Protein AF-A0A7W5ZF44-F1 (afdb_monomer)

Structure (mmCIF, N/CA/C/O backbone):
data_AF-A0A7W5ZF44-F1
#
_entry.id   AF-A0A7W5ZF44-F1
#
loop_
_atom_site.group_PDB
_atom_site.id
_atom_site.type_symbol
_atom_site.label_atom_id
_atom_site.label_alt_id
_atom_site.label_comp_id
_atom_site.label_asym_id
_atom_site.label_entity_id
_atom_site.label_seq_id
_atom_site.pdbx_PDB_ins_code
_atom_site.Cartn_x
_atom_site.Cartn_y
_atom_site.Cartn_z
_atom_site.occupancy
_atom_site.B_iso_or_equiv
_atom_site.auth_seq_id
_atom_site.auth_comp_id
_atom_site.auth_asym_id
_atom_site.auth_atom_id
_atom_site.pdbx_PDB_model_num
ATOM 1 N N . MET A 1 1 ? -25.504 24.272 18.003 1.00 41.62 1 MET A N 1
ATOM 2 C CA . MET A 1 1 ? -25.033 23.862 16.666 1.00 41.62 1 MET A CA 1
ATOM 3 C C . MET A 1 1 ? -24.288 22.558 16.848 1.00 41.62 1 MET A C 1
ATOM 5 O O . MET A 1 1 ? -23.224 22.574 17.444 1.00 41.62 1 MET A O 1
ATOM 9 N N . THR A 1 2 ? -24.887 21.434 16.471 1.00 50.97 2 THR A N 1
ATOM 10 C CA . THR A 1 2 ? -24.190 20.143 16.429 1.00 50.97 2 THR A CA 1
ATOM 11 C C . THR A 1 2 ? -23.245 20.163 15.232 1.00 50.97 2 THR A C 1
ATOM 13 O O . THR A 1 2 ? -23.700 20.404 14.113 1.00 50.97 2 THR A O 1
ATOM 16 N N . GLU A 1 3 ? -21.943 19.998 15.467 1.00 58.34 3 GLU A N 1
ATOM 17 C CA . GLU A 1 3 ? -20.959 19.825 14.393 1.00 58.34 3 GLU A CA 1
ATOM 18 C C . GLU A 1 3 ? -21.350 18.630 13.514 1.00 58.34 3 GLU A C 1
ATOM 20 O O . GLU A 1 3 ? -21.923 17.649 13.997 1.00 58.34 3 GLU A O 1
ATOM 25 N N . ALA A 1 4 ? -21.085 18.728 12.211 1.00 70.25 4 ALA A N 1
ATOM 26 C CA . ALA A 1 4 ? -21.324 17.623 11.293 1.00 70.25 4 ALA A CA 1
ATOM 27 C C . ALA A 1 4 ? -20.461 16.410 11.701 1.00 70.25 4 ALA A C 1
ATOM 29 O O . ALA A 1 4 ? -19.310 16.600 12.103 1.00 70.25 4 ALA A O 1
ATOM 30 N N . PRO A 1 5 ? -20.982 15.173 11.602 1.00 75.94 5 PRO A N 1
ATOM 31 C CA . PRO A 1 5 ? -20.214 13.984 11.951 1.00 75.94 5 PRO A CA 1
ATOM 32 C C . PRO A 1 5 ? -18.960 13.884 11.075 1.00 75.94 5 PRO A C 1
ATOM 34 O O . PRO A 1 5 ? -19.002 14.197 9.885 1.00 75.94 5 PRO A O 1
ATOM 37 N N . PHE A 1 6 ? -17.844 13.443 11.662 1.00 86.81 6 PHE A N 1
ATOM 38 C CA . PHE A 1 6 ? -16.592 13.244 10.933 1.00 86.81 6 PHE A CA 1
ATOM 39 C C . PHE A 1 6 ? -16.790 12.259 9.772 1.00 86.81 6 PHE A C 1
ATOM 41 O O . PHE A 1 6 ? -17.375 11.189 9.950 1.00 86.81 6 PHE A O 1
ATOM 48 N N . GLN A 1 7 ? -16.270 12.604 8.595 1.00 88.25 7 GLN A N 1
ATOM 49 C CA . GLN A 1 7 ? -16.355 11.781 7.391 1.00 88.25 7 GLN A CA 1
ATOM 50 C C . GLN A 1 7 ? -14.977 11.581 6.765 1.00 88.25 7 GLN A C 1
ATOM 52 O O . GLN A 1 7 ? -14.120 12.464 6.805 1.00 88.25 7 GLN A O 1
ATOM 57 N N . LEU A 1 8 ? -14.797 10.407 6.163 1.00 92.06 8 LEU A N 1
ATOM 58 C CA . LEU A 1 8 ? -13.686 10.131 5.260 1.00 92.06 8 LEU A CA 1
ATOM 59 C C . LEU A 1 8 ? -14.077 10.560 3.850 1.00 92.06 8 LEU A C 1
ATOM 61 O O . LEU A 1 8 ? -15.215 10.350 3.433 1.00 92.06 8 LEU A O 1
ATOM 65 N N . TYR A 1 9 ? -13.125 11.125 3.116 1.00 91.31 9 TYR A N 1
ATOM 66 C CA . TYR A 1 9 ? -13.359 11.571 1.742 1.00 91.31 9 TYR A CA 1
ATOM 67 C C . TYR A 1 9 ? -13.119 10.436 0.749 1.00 91.31 9 TYR A C 1
ATOM 69 O O . TYR A 1 9 ? -13.933 10.215 -0.140 1.00 91.31 9 TYR A O 1
ATOM 77 N N . ASN A 1 10 ? -12.021 9.698 0.939 1.00 93.88 10 ASN A N 1
ATOM 78 C CA . ASN A 1 10 ? -11.580 8.625 0.051 1.00 93.88 10 ASN A CA 1
ATOM 79 C C . ASN A 1 10 ? -11.097 7.431 0.890 1.00 93.88 10 ASN A C 1
ATOM 81 O O . ASN A 1 10 ? -9.894 7.237 1.018 1.00 93.88 10 ASN A O 1
ATOM 85 N N . PRO A 1 11 ? -11.995 6.663 1.528 1.00 96.12 11 PRO A N 1
ATOM 86 C CA . PRO A 1 11 ? -11.582 5.483 2.281 1.00 96.12 11 PRO A CA 1
ATOM 87 C C . PRO A 1 11 ? -10.956 4.439 1.343 1.00 96.12 11 PRO A C 1
ATOM 89 O O . PRO A 1 11 ? -11.551 4.097 0.321 1.00 96.12 11 PRO A O 1
ATOM 92 N N . GLU A 1 12 ? -9.778 3.909 1.684 1.00 97.88 12 GLU A N 1
ATOM 93 C CA . GLU A 1 12 ? -9.078 2.925 0.842 1.00 97.88 12 GLU A CA 1
ATOM 94 C C . GLU A 1 12 ? -9.260 1.474 1.299 1.00 97.88 12 GLU A C 1
ATOM 96 O O . GLU A 1 12 ? -9.108 0.560 0.485 1.00 97.88 12 GLU A O 1
ATOM 101 N N . LEU A 1 13 ? -9.600 1.245 2.571 1.00 98.19 13 LEU A N 1
ATOM 102 C CA . LEU A 1 13 ? -9.775 -0.090 3.152 1.00 98.19 13 LEU A CA 1
ATOM 103 C C . LEU A 1 13 ? -11.035 -0.168 4.018 1.00 98.19 13 LEU A C 1
ATOM 105 O O . LEU A 1 13 ? -11.391 0.791 4.707 1.00 98.19 13 LEU A O 1
ATOM 109 N N . GLU A 1 14 ? -11.644 -1.352 4.045 1.00 98.50 14 GLU A N 1
ATOM 110 C CA . GLU A 1 14 ? -12.579 -1.761 5.094 1.00 98.50 14 GLU A CA 1
ATOM 111 C C . GLU A 1 14 ? -11.974 -2.887 5.931 1.00 98.50 14 GLU A C 1
ATOM 113 O O . GLU A 1 14 ? -11.246 -3.749 5.422 1.00 98.50 14 GLU A O 1
ATOM 118 N N . GLY A 1 15 ? -12.308 -2.901 7.217 1.00 98.31 15 GLY A N 1
ATOM 119 C CA . GLY A 1 15 ? -11.878 -3.947 8.131 1.00 98.31 15 GLY A CA 1
ATOM 120 C C . GLY A 1 15 ? -12.872 -4.202 9.250 1.00 98.31 15 GLY A C 1
ATOM 121 O O . GLY A 1 15 ? -13.768 -3.406 9.522 1.00 98.31 15 GLY A O 1
ATOM 122 N N . GLU A 1 16 ? -12.675 -5.327 9.921 1.00 98.50 16 GLU A N 1
ATOM 123 C CA . GLU A 1 16 ? -13.333 -5.659 11.182 1.00 98.50 16 GLU A CA 1
ATOM 124 C C . GLU A 1 16 ? -12.279 -5.600 12.286 1.00 98.50 16 GLU A C 1
ATOM 126 O O . GLU A 1 16 ? -11.217 -6.214 12.148 1.00 98.50 16 GLU A O 1
ATOM 131 N N . VAL A 1 17 ? -12.557 -4.850 13.354 1.00 98.50 17 VAL A N 1
ATOM 132 C CA . VAL A 1 17 ? -11.628 -4.629 14.471 1.00 98.50 17 VAL A CA 1
ATOM 133 C C . VAL A 1 17 ? -12.308 -4.964 15.783 1.00 98.50 17 VAL A C 1
ATOM 135 O O . VAL A 1 17 ? -13.369 -4.425 16.078 1.00 98.50 17 VAL A O 1
ATOM 138 N N . TYR A 1 18 ? -11.666 -5.810 16.584 1.00 98.56 18 TYR A N 1
ATOM 139 C CA . TYR A 1 18 ? -11.970 -5.987 17.999 1.00 98.56 18 TYR A CA 1
ATOM 140 C C . TYR A 1 18 ? -11.124 -5.011 18.818 1.00 98.56 18 TYR A C 1
ATOM 142 O O . TYR A 1 18 ? -9.891 -5.042 18.732 1.00 98.56 18 TYR A O 1
ATOM 150 N N . TYR A 1 19 ? -11.768 -4.143 19.598 1.00 98.31 19 TYR A N 1
ATOM 151 C CA . TYR A 1 19 ? -11.070 -3.189 20.458 1.00 98.31 19 TYR A CA 1
ATOM 152 C C . TYR A 1 19 ? -10.857 -3.766 21.850 1.00 98.31 19 TYR A C 1
ATOM 154 O O . TYR A 1 19 ? -11.794 -4.230 22.492 1.00 98.31 19 TYR A O 1
ATOM 162 N N . LEU A 1 20 ? -9.614 -3.711 22.317 1.00 98.50 20 LEU A N 1
ATOM 163 C CA . LEU A 1 20 ? -9.181 -4.335 23.560 1.00 98.50 20 LEU A CA 1
ATOM 164 C C . LEU A 1 20 ? -9.692 -3.555 24.775 1.00 98.50 20 LEU A C 1
ATOM 166 O O . LEU A 1 20 ? -9.625 -2.322 24.815 1.00 98.50 20 LEU A O 1
ATOM 170 N N . THR A 1 21 ? -10.156 -4.289 25.782 1.00 98.31 21 THR A N 1
ATOM 171 C CA . THR A 1 21 ? -10.498 -3.766 27.110 1.00 98.31 21 THR A CA 1
ATOM 172 C C . THR A 1 21 ? -9.255 -3.307 27.876 1.00 98.31 21 THR A C 1
ATOM 174 O O . THR A 1 21 ? -8.132 -3.700 27.566 1.00 98.31 21 THR A O 1
ATOM 177 N N . GLU A 1 22 ? -9.444 -2.520 28.937 1.00 97.19 22 GLU A N 1
ATOM 178 C CA . GLU A 1 22 ? -8.366 -2.129 29.863 1.00 97.19 22 GLU A CA 1
ATOM 179 C C . GLU A 1 22 ? -7.628 -3.347 30.456 1.00 97.19 22 GLU A C 1
ATOM 181 O O . GLU A 1 22 ? -6.407 -3.327 30.582 1.00 97.19 22 GLU A O 1
ATOM 186 N N . GLN A 1 23 ? -8.342 -4.442 30.745 1.00 97.38 23 GLN A N 1
ATOM 187 C CA . GLN A 1 23 ? -7.753 -5.686 31.267 1.00 97.38 23 GLN A CA 1
ATOM 188 C C . GLN A 1 23 ? -6.873 -6.404 30.235 1.00 97.38 23 GLN A C 1
ATOM 190 O O . GLN A 1 23 ? -5.904 -7.065 30.599 1.00 97.38 23 GLN A O 1
ATOM 195 N N . GLU A 1 24 ? -7.183 -6.247 28.948 1.00 97.50 24 GLU A N 1
ATOM 196 C CA . GLU A 1 24 ? -6.378 -6.748 27.829 1.00 97.50 24 GLU A CA 1
ATOM 197 C C . GLU A 1 24 ? -5.242 -5.780 27.440 1.00 97.50 24 GLU A C 1
ATOM 199 O O . GLU A 1 24 ? -4.526 -6.034 26.470 1.00 97.50 24 GLU A O 1
ATOM 204 N N . GLY A 1 25 ? -5.070 -4.676 28.182 1.00 95.12 25 GLY A N 1
ATOM 205 C CA . GLY A 1 25 ? -4.062 -3.641 27.934 1.00 95.12 25 GLY A CA 1
ATOM 206 C C . GLY A 1 25 ? -4.484 -2.564 26.930 1.00 95.12 25 GLY A C 1
ATOM 207 O O . GLY A 1 25 ? -3.641 -1.794 26.479 1.00 95.12 25 GLY A O 1
ATOM 208 N N . GLY A 1 26 ? -5.767 -2.520 26.565 1.00 96.31 26 GLY A N 1
ATOM 209 C CA . GLY A 1 26 ? -6.334 -1.574 25.614 1.00 96.31 26 GLY A CA 1
ATOM 210 C C . GLY A 1 26 ? -6.928 -0.329 26.261 1.00 96.31 26 GLY A C 1
ATOM 211 O O . GLY A 1 26 ? -6.309 0.344 27.084 1.00 96.31 26 GLY A O 1
ATOM 212 N N . ARG A 1 27 ? -8.153 0.010 25.853 1.00 95.25 27 ARG A N 1
ATOM 213 C CA . ARG A 1 27 ? -8.805 1.266 26.236 1.00 95.25 27 ARG A CA 1
ATOM 214 C C . ARG A 1 27 ? -9.806 1.069 27.364 1.00 95.25 27 ARG A C 1
ATOM 216 O O . ARG A 1 27 ? -10.508 0.066 27.444 1.00 95.25 27 ARG A O 1
ATOM 223 N N . ARG A 1 28 ? -9.934 2.112 28.183 1.00 95.88 28 ARG A N 1
ATOM 224 C CA . ARG A 1 28 ? -11.042 2.276 29.132 1.00 95.88 28 ARG A CA 1
ATOM 225 C C . ARG A 1 28 ? -12.233 3.009 28.512 1.00 95.88 28 ARG A C 1
ATOM 227 O O . ARG A 1 28 ? -13.379 2.702 28.821 1.00 95.88 28 ARG A O 1
ATOM 234 N N . ASN A 1 29 ? -11.955 3.980 27.643 1.00 96.44 29 ASN A N 1
ATOM 235 C CA . ASN A 1 29 ? -12.976 4.835 27.044 1.00 96.44 29 ASN A CA 1
ATOM 236 C C . ASN A 1 29 ? -13.431 4.304 25.673 1.00 96.44 29 ASN A C 1
ATOM 238 O O . ASN A 1 29 ? -12.596 3.774 24.931 1.00 96.44 29 ASN A O 1
ATOM 242 N N . PRO A 1 30 ? -14.708 4.516 25.301 1.00 96.69 30 PRO A N 1
ATOM 243 C CA . PRO A 1 30 ? -15.229 4.145 23.989 1.00 96.69 30 PRO A CA 1
ATOM 244 C C . PRO A 1 30 ? -14.516 4.832 22.820 1.00 96.69 30 PRO A C 1
ATOM 246 O O . PRO A 1 30 ? -13.758 5.797 22.982 1.00 96.69 30 PRO A O 1
ATOM 249 N N . ILE A 1 31 ? -14.788 4.314 21.628 1.00 95.44 31 ILE A N 1
ATOM 250 C CA . ILE A 1 31 ? -14.312 4.825 20.345 1.00 95.44 31 ILE A CA 1
ATOM 251 C C . ILE A 1 31 ? -15.513 5.316 19.544 1.00 95.44 31 ILE A C 1
ATOM 253 O O . ILE A 1 31 ? -16.563 4.678 19.533 1.00 95.44 31 ILE A O 1
ATOM 257 N N . THR A 1 32 ? -15.340 6.439 18.857 1.00 95.44 32 THR A N 1
ATOM 258 C CA . THR A 1 32 ? -16.328 7.028 17.949 1.00 95.44 32 THR A CA 1
ATOM 259 C C . THR A 1 32 ? -15.690 7.303 16.589 1.00 95.44 32 THR A C 1
ATOM 261 O O . THR A 1 32 ? -14.464 7.279 16.446 1.00 95.44 32 THR A O 1
ATOM 264 N N . SER A 1 33 ? -16.508 7.573 15.572 1.00 94.69 33 SER A N 1
ATOM 265 C CA . SER A 1 33 ? -16.013 7.990 14.255 1.00 94.69 33 SER A CA 1
ATOM 266 C C . SER A 1 33 ? -15.137 9.246 14.343 1.00 94.69 33 SER A C 1
ATOM 268 O O . SER A 1 33 ? -15.430 10.166 15.106 1.00 94.69 33 SER A O 1
ATOM 270 N N . GLY A 1 34 ? -14.049 9.274 13.566 1.00 89.19 34 GLY A N 1
ATOM 271 C CA . GLY A 1 34 ? -13.010 10.308 13.658 1.00 89.19 34 GLY A CA 1
ATOM 272 C C . GLY A 1 34 ? -11.861 9.957 14.595 1.00 89.19 34 GLY A C 1
ATOM 273 O O . GLY A 1 34 ? -10.947 10.761 14.777 1.00 89.19 34 GLY A O 1
ATOM 274 N N . TYR A 1 35 ? -11.874 8.751 15.159 1.00 91.75 35 TYR A N 1
ATOM 275 C CA . TYR A 1 35 ? -10.754 8.222 15.914 1.00 91.75 35 TYR A CA 1
ATOM 276 C C . TYR A 1 35 ? -9.484 8.107 15.052 1.00 91.75 35 TYR A C 1
ATOM 278 O O . TYR A 1 35 ? -9.529 7.673 13.900 1.00 91.75 35 TYR A O 1
ATOM 286 N N . ARG A 1 36 ? -8.342 8.497 15.630 1.00 91.50 36 ARG A N 1
ATOM 287 C CA . ARG A 1 36 ? -7.035 8.613 14.956 1.00 91.50 36 ARG A CA 1
ATOM 288 C C . ARG A 1 36 ? -5.978 7.705 15.585 1.00 91.50 36 ARG A C 1
ATOM 290 O O . ARG A 1 36 ? -4.864 8.142 15.854 1.00 91.50 36 ARG A O 1
ATOM 297 N N . GLY A 1 37 ? -6.349 6.462 15.871 1.00 92.75 37 GLY A N 1
ATOM 298 C CA . GLY A 1 37 ? -5.357 5.437 16.181 1.00 92.75 37 GLY A CA 1
ATOM 299 C C . GLY A 1 37 ? -4.476 5.159 14.966 1.00 92.75 37 GLY A C 1
ATOM 300 O O . GLY A 1 37 ? -4.889 5.352 13.823 1.00 92.75 37 GLY A O 1
ATOM 301 N N . GLN A 1 38 ? -3.260 4.707 15.227 1.00 97.19 38 GLN A N 1
ATOM 302 C CA . GLN A 1 38 ? -2.291 4.336 14.208 1.00 97.19 38 GLN A CA 1
ATOM 303 C C . GLN A 1 38 ? -2.626 2.948 13.664 1.00 97.19 38 GLN A C 1
ATOM 305 O O . GLN A 1 38 ? -2.833 2.006 14.429 1.00 97.19 38 GLN A O 1
ATOM 310 N N . PHE A 1 39 ? -2.677 2.817 12.343 1.00 97.50 39 PHE A N 1
ATOM 311 C CA . PHE A 1 39 ? -2.828 1.544 11.653 1.00 97.50 39 PHE A CA 1
ATOM 312 C C . PHE A 1 39 ? -1.464 0.866 11.553 1.00 97.50 39 PHE A C 1
ATOM 314 O O . PHE A 1 39 ? -0.579 1.322 10.827 1.00 97.50 39 PHE A O 1
ATOM 321 N N . TYR A 1 40 ? -1.289 -0.215 12.305 1.00 97.56 40 TYR A N 1
ATOM 322 C CA . TYR A 1 40 ? -0.030 -0.932 12.398 1.00 97.56 40 TYR A CA 1
ATOM 323 C C . TYR A 1 40 ? -0.031 -2.192 11.541 1.00 97.56 40 TYR A C 1
ATOM 325 O O . TYR A 1 40 ? -0.833 -3.109 11.741 1.00 97.56 40 TYR A O 1
ATOM 333 N N . TYR A 1 41 ? 0.913 -2.253 10.606 1.00 95.88 41 TYR A N 1
ATOM 334 C CA . TYR A 1 41 ? 1.185 -3.438 9.799 1.00 95.88 41 TYR A CA 1
ATOM 335 C C . TYR A 1 41 ? 2.648 -3.446 9.343 1.00 95.88 41 TYR A C 1
ATOM 337 O O . TYR A 1 41 ? 3.302 -2.404 9.280 1.00 95.88 41 TYR A O 1
ATOM 345 N N . ASN A 1 42 ? 3.182 -4.631 9.032 1.00 91.25 42 ASN A N 1
ATOM 346 C CA . ASN A 1 42 ? 4.561 -4.818 8.554 1.00 91.25 42 ASN A CA 1
ATOM 347 C C . ASN A 1 42 ? 5.618 -4.074 9.397 1.00 91.25 42 ASN A C 1
ATOM 349 O O . ASN A 1 42 ? 6.568 -3.496 8.866 1.00 91.25 42 ASN A O 1
ATOM 353 N N . GLY A 1 43 ? 5.443 -4.073 10.722 1.00 91.50 43 GLY A N 1
ATOM 354 C CA . GLY A 1 43 ? 6.401 -3.472 11.645 1.00 91.50 43 GLY A CA 1
ATOM 355 C C . GLY A 1 43 ? 6.291 -1.954 11.810 1.00 91.50 43 GLY A C 1
ATOM 356 O O . GLY A 1 43 ? 7.184 -1.374 12.424 1.00 91.50 43 GLY A O 1
ATOM 357 N N . ARG A 1 44 ? 5.254 -1.297 11.268 1.00 92.06 44 ARG A N 1
ATOM 358 C CA . ARG A 1 44 ? 5.134 0.168 11.278 1.00 92.06 44 ARG A CA 1
ATOM 359 C C . ARG A 1 44 ? 3.746 0.694 11.551 1.00 92.06 44 ARG A C 1
ATOM 361 O O . ARG A 1 44 ? 2.765 0.131 11.083 1.00 92.06 44 ARG A O 1
ATOM 368 N N . ASP A 1 45 ? 3.734 1.828 12.240 1.00 95.19 45 ASP A N 1
ATOM 369 C CA . ASP A 1 45 ? 2.567 2.654 12.507 1.00 95.19 45 ASP A CA 1
ATOM 370 C C . ASP A 1 45 ? 2.343 3.648 11.368 1.00 95.19 45 ASP A C 1
ATOM 372 O O . ASP A 1 45 ? 3.272 4.336 10.938 1.00 95.19 45 ASP A O 1
ATOM 376 N N . TRP A 1 46 ? 1.098 3.736 10.910 1.00 95.19 46 TRP A N 1
ATOM 377 C CA . TRP A 1 46 ? 0.665 4.687 9.896 1.00 95.19 46 TRP A CA 1
ATOM 378 C C . TRP A 1 46 ? -0.529 5.479 10.400 1.00 95.19 46 TRP A C 1
ATOM 380 O O . TRP A 1 46 ? -1.473 4.915 10.954 1.00 95.19 46 TRP A O 1
ATOM 390 N N . ASP A 1 47 ? -0.513 6.789 10.186 1.00 94.62 47 ASP A N 1
ATOM 391 C CA . ASP A 1 47 ? -1.658 7.621 10.524 1.00 94.62 47 ASP A CA 1
ATOM 392 C C . ASP A 1 47 ? -2.805 7.343 9.547 1.00 94.62 47 ASP A C 1
ATOM 394 O O . ASP A 1 47 ? -2.719 7.631 8.347 1.00 94.62 47 ASP A O 1
ATOM 398 N N . ALA A 1 48 ? -3.888 6.779 10.078 1.00 94.81 48 ALA A N 1
ATOM 399 C CA . ALA A 1 48 ? -5.054 6.388 9.303 1.00 94.81 48 ALA A CA 1
ATOM 400 C C . ALA A 1 48 ? -6.338 6.694 10.088 1.00 94.81 48 ALA A C 1
ATOM 402 O O . ALA A 1 48 ? -6.788 5.859 10.878 1.00 94.81 48 ALA A O 1
ATOM 403 N 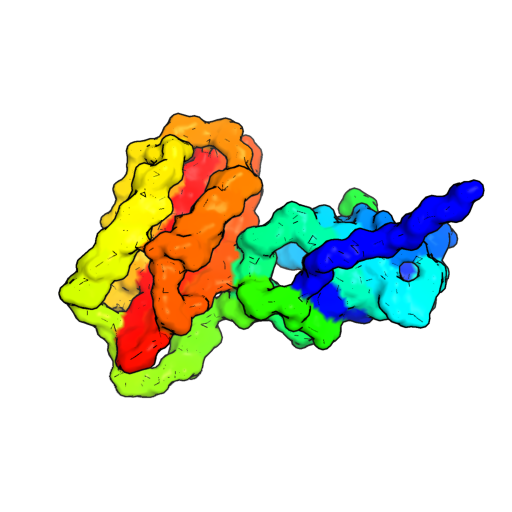N . PRO A 1 49 ? -6.942 7.891 9.939 1.00 94.81 49 PRO A N 1
ATOM 404 C CA . PRO A 1 49 ? -8.255 8.154 10.514 1.00 94.81 49 PRO A CA 1
ATOM 405 C C . PRO A 1 49 ? -9.266 7.075 10.123 1.00 94.81 49 PRO A C 1
ATOM 407 O O . PRO A 1 49 ? -9.321 6.633 8.971 1.00 94.81 49 PRO A O 1
ATOM 410 N N . GLN A 1 50 ? -10.100 6.701 11.092 1.00 94.75 50 GLN A N 1
ATOM 411 C CA . GLN A 1 50 ? -11.121 5.680 10.907 1.00 94.75 50 GLN A CA 1
ATOM 412 C C . GLN A 1 50 ? -12.520 6.175 11.259 1.00 94.75 50 GLN A C 1
ATOM 414 O O . GLN A 1 50 ? -12.719 7.031 12.130 1.00 94.75 50 GLN A O 1
ATOM 419 N N . ILE A 1 51 ? -13.504 5.590 10.587 1.00 96.94 51 ILE A N 1
ATOM 420 C CA . ILE A 1 51 ? -14.919 5.731 10.928 1.00 96.94 51 ILE A CA 1
ATOM 421 C C . ILE A 1 51 ? -15.510 4.363 11.218 1.00 96.94 51 ILE A C 1
ATOM 423 O O . ILE A 1 51 ? -15.139 3.377 10.580 1.00 96.94 51 ILE A O 1
ATOM 427 N N . LEU A 1 52 ? -16.441 4.327 12.164 1.00 97.19 52 LEU A N 1
ATOM 428 C CA . LEU A 1 52 ? -17.286 3.170 12.415 1.00 97.19 52 LEU A CA 1
ATOM 429 C C . LEU A 1 52 ? -18.412 3.178 11.373 1.00 97.19 52 LEU A C 1
ATOM 431 O O . LEU A 1 52 ? -19.003 4.230 11.120 1.00 97.19 52 LEU A O 1
ATOM 435 N N . ILE A 1 53 ? -18.680 2.036 10.737 1.00 96.69 53 ILE A N 1
ATOM 436 C CA . ILE A 1 53 ? -19.685 1.949 9.657 1.00 96.69 53 ILE A CA 1
ATOM 437 C C . ILE A 1 53 ? -20.946 1.181 10.057 1.00 96.69 53 ILE A C 1
ATOM 439 O O . ILE A 1 53 ? -21.956 1.270 9.367 1.00 96.69 53 ILE A O 1
ATOM 443 N N . ASP A 1 54 ? -20.894 0.425 11.152 1.00 96.94 54 ASP A N 1
ATOM 444 C CA . ASP A 1 54 ? -21.997 -0.401 11.652 1.00 96.94 54 ASP A CA 1
ATOM 445 C C . ASP A 1 54 ? -22.590 0.094 12.980 1.00 96.94 54 ASP A C 1
ATOM 447 O O . ASP A 1 54 ? -23.638 -0.396 13.399 1.00 96.94 54 ASP A O 1
ATOM 451 N N . LYS A 1 55 ? -21.950 1.068 13.635 1.00 95.31 55 LYS A N 1
ATOM 452 C CA . LYS A 1 55 ? -22.396 1.670 14.899 1.00 95.31 55 LYS A CA 1
ATOM 453 C C . LYS A 1 55 ? -21.827 3.081 15.079 1.00 95.31 55 LYS A C 1
ATOM 455 O O . LYS A 1 55 ? -20.846 3.437 14.439 1.00 95.31 55 LYS A O 1
ATOM 460 N N . GLU A 1 56 ? -22.411 3.875 15.974 1.00 93.62 56 GLU A N 1
ATOM 461 C CA . GLU A 1 56 ? -21.920 5.233 16.281 1.00 93.62 56 GLU A CA 1
ATOM 462 C C . GLU A 1 56 ? -20.794 5.246 17.326 1.00 93.62 56 GLU A C 1
ATOM 464 O O . GLU A 1 56 ? -19.873 6.064 17.260 1.00 93.62 56 GLU A O 1
ATOM 469 N N . ILE A 1 57 ? -20.870 4.326 18.291 1.00 96.56 57 ILE A N 1
ATOM 470 C CA . ILE A 1 57 ? -19.938 4.188 19.410 1.00 96.56 57 ILE A CA 1
ATOM 471 C C . ILE A 1 57 ? -19.574 2.710 19.540 1.00 96.56 57 ILE A C 1
ATOM 473 O O . ILE A 1 57 ? -20.461 1.861 19.547 1.00 96.56 57 ILE A O 1
ATOM 477 N N . CYS A 1 58 ? -18.284 2.406 19.665 1.00 97.62 58 CYS A N 1
ATOM 478 C CA . CYS A 1 58 ? -17.784 1.075 19.998 1.00 97.62 58 CYS A CA 1
ATOM 479 C C . CYS A 1 58 ? -17.194 1.084 21.405 1.00 97.62 58 CYS A C 1
ATOM 481 O O . CYS A 1 58 ? -16.285 1.870 21.694 1.00 97.62 58 CYS A O 1
ATOM 483 N N . TYR A 1 59 ? -17.682 0.204 22.274 1.00 97.94 59 TYR A N 1
ATOM 484 C CA . TYR A 1 59 ? -17.112 0.039 23.607 1.00 97.94 59 TYR A CA 1
ATOM 485 C C . TYR A 1 59 ? -15.907 -0.918 23.562 1.00 97.94 59 TYR A C 1
ATOM 487 O O . TYR A 1 59 ? -15.858 -1.800 22.701 1.00 97.94 59 TYR A O 1
ATOM 495 N N . PRO A 1 60 ? -14.913 -0.762 24.456 1.00 98.00 60 PRO A N 1
ATOM 496 C CA . PRO A 1 60 ? -13.852 -1.754 24.604 1.00 98.00 60 PRO A CA 1
ATOM 497 C C . PRO A 1 60 ? -14.441 -3.133 24.936 1.00 98.00 60 PRO A C 1
ATOM 499 O O . PRO A 1 60 ? -15.356 -3.231 25.753 1.00 98.00 60 PRO A O 1
ATOM 502 N N . GLY A 1 61 ? -13.917 -4.188 24.313 1.00 98.06 61 GLY A N 1
ATOM 503 C CA . GLY A 1 61 ? -14.469 -5.545 24.369 1.00 98.06 61 GLY A CA 1
ATOM 504 C C . GLY A 1 61 ? -15.479 -5.861 23.261 1.00 98.06 61 GLY A C 1
ATOM 505 O O . GLY A 1 61 ? -16.027 -6.961 23.228 1.00 98.06 61 GLY A O 1
ATOM 506 N N . GLU A 1 62 ? -15.731 -4.930 22.340 1.00 98.38 62 GLU A N 1
ATOM 507 C CA . GLU A 1 62 ? -16.595 -5.149 21.180 1.00 98.38 62 GLU A CA 1
ATOM 508 C C . GLU A 1 62 ? -15.814 -5.144 19.863 1.00 98.38 62 GLU A C 1
ATOM 510 O O . GLU A 1 62 ? -14.754 -4.524 19.729 1.00 98.38 62 GLU A O 1
ATOM 515 N N . ALA A 1 63 ? -16.397 -5.798 18.855 1.00 98.00 63 ALA A N 1
ATOM 516 C CA . ALA A 1 63 ? -15.982 -5.658 17.467 1.00 98.00 63 ALA A CA 1
ATOM 517 C C . ALA A 1 63 ? -16.801 -4.579 16.748 1.00 98.00 63 ALA A C 1
ATOM 519 O O . ALA A 1 63 ? -18.000 -4.439 17.005 1.00 98.00 63 ALA A O 1
ATOM 520 N N . ALA A 1 64 ? -16.174 -3.850 15.830 1.00 98.06 64 ALA A N 1
ATOM 521 C CA . ALA A 1 64 ? -16.840 -2.939 14.905 1.00 98.06 64 ALA A CA 1
ATOM 522 C C . ALA A 1 64 ? -16.287 -3.101 13.491 1.00 98.06 64 ALA A C 1
ATOM 524 O O . ALA A 1 64 ? -15.118 -3.452 13.289 1.00 98.06 64 ALA A O 1
ATOM 525 N N . LYS A 1 65 ? -17.127 -2.789 12.507 1.00 98.44 65 LYS A N 1
ATOM 526 C CA . LYS A 1 65 ? -16.678 -2.594 11.132 1.00 98.44 65 LYS A CA 1
ATOM 527 C C . LYS A 1 65 ? -16.203 -1.161 10.961 1.00 98.44 65 LYS A C 1
ATOM 529 O O . LYS A 1 65 ? -16.864 -0.217 11.402 1.00 98.44 65 LYS A O 1
ATOM 534 N N . ILE A 1 66 ? -15.077 -1.002 10.279 1.00 97.94 66 ILE A N 1
ATOM 535 C CA . ILE A 1 66 ? -14.455 0.297 10.060 1.00 97.94 66 ILE A CA 1
ATOM 536 C C . ILE A 1 66 ? -14.103 0.530 8.599 1.00 97.94 66 ILE A C 1
ATOM 538 O O . ILE A 1 66 ? -13.835 -0.406 7.845 1.00 97.94 66 ILE A O 1
ATOM 542 N N . ARG A 1 67 ? -14.034 1.810 8.239 1.00 98.00 67 ARG A N 1
ATOM 543 C CA . ARG A 1 67 ? -13.301 2.294 7.066 1.00 98.00 67 ARG A CA 1
ATOM 544 C C . ARG A 1 67 ? -12.082 3.075 7.518 1.00 98.00 67 ARG A C 1
ATOM 546 O O . ARG A 1 67 ? -12.172 3.819 8.493 1.00 98.00 67 ARG A O 1
ATOM 553 N N . LEU A 1 68 ? -10.986 2.917 6.787 1.00 96.56 68 LEU A N 1
ATOM 554 C CA . LEU A 1 68 ? -9.707 3.581 7.031 1.00 96.56 68 LEU A CA 1
ATOM 555 C C . LEU A 1 68 ? -9.375 4.499 5.857 1.00 96.56 68 LEU A C 1
ATOM 557 O O . LEU A 1 68 ? -9.609 4.126 4.704 1.00 96.56 68 LEU A O 1
ATOM 561 N N . GLN A 1 69 ? -8.810 5.668 6.159 1.00 96.25 69 GLN A N 1
ATOM 562 C CA . GLN A 1 69 ? -8.195 6.534 5.159 1.00 96.25 69 GLN A CA 1
ATOM 563 C C . GLN A 1 69 ? -6.726 6.790 5.502 1.00 96.25 69 GLN A C 1
ATOM 565 O O . GLN A 1 69 ? -6.454 7.369 6.548 1.00 96.25 69 GLN A O 1
ATOM 570 N N . MET A 1 70 ? -5.788 6.397 4.644 1.00 95.25 70 MET A N 1
ATOM 571 C CA . MET A 1 70 ? -4.350 6.572 4.884 1.00 95.25 70 MET A CA 1
ATOM 572 C C . MET A 1 70 ? -3.920 8.021 4.632 1.00 95.25 70 MET A C 1
ATOM 574 O O . MET A 1 70 ? -4.223 8.587 3.581 1.00 95.25 70 MET A O 1
ATOM 578 N N . LEU A 1 71 ? -3.154 8.625 5.549 1.00 93.75 71 LEU A N 1
ATOM 579 C CA . LEU A 1 71 ? -2.580 9.958 5.300 1.00 93.75 71 LEU A CA 1
ATOM 580 C C . LEU A 1 71 ? -1.443 9.938 4.268 1.00 93.75 71 LEU A C 1
ATOM 582 O O . LEU A 1 71 ? -1.213 10.945 3.600 1.00 93.75 71 LEU A O 1
ATOM 586 N N . SER A 1 72 ? -0.774 8.794 4.099 1.00 93.12 72 SER A N 1
ATOM 587 C CA . SER A 1 72 ? 0.378 8.637 3.203 1.00 93.12 72 SER A CA 1
ATOM 588 C C . SER A 1 72 ? 0.149 7.530 2.157 1.00 93.12 72 SER A C 1
ATOM 590 O O . SER A 1 72 ? 0.901 6.553 2.116 1.00 93.12 72 SER A O 1
ATOM 592 N N . PRO A 1 73 ? -0.869 7.663 1.280 1.00 94.25 73 PRO A N 1
ATOM 593 C CA . PRO A 1 73 ? -1.397 6.587 0.434 1.00 94.25 73 PRO A CA 1
ATOM 594 C C . PRO A 1 73 ? -0.340 5.850 -0.402 1.00 94.25 73 PRO A C 1
ATOM 596 O O . PRO A 1 73 ? -0.433 4.642 -0.603 1.00 94.25 73 PRO A O 1
ATOM 599 N N . ASN A 1 74 ? 0.686 6.554 -0.880 1.00 94.38 74 ASN A N 1
ATOM 600 C CA . ASN A 1 74 ? 1.667 5.986 -1.802 1.00 94.38 74 ASN A CA 1
ATOM 601 C C . ASN A 1 74 ? 2.585 4.923 -1.191 1.00 94.38 74 ASN A C 1
ATOM 603 O O . ASN A 1 74 ? 3.168 4.158 -1.947 1.00 94.38 74 ASN A O 1
ATOM 607 N N . PHE A 1 75 ? 2.684 4.817 0.136 1.00 93.56 75 PHE A N 1
ATOM 608 C CA . PHE A 1 75 ? 3.453 3.743 0.784 1.00 93.56 75 PHE A CA 1
ATOM 609 C C . PHE A 1 75 ? 2.725 2.409 0.852 1.00 93.56 75 PHE A C 1
ATOM 611 O O . PHE A 1 75 ? 3.324 1.379 1.171 1.00 93.56 75 PHE A O 1
ATOM 618 N N . HIS A 1 76 ? 1.429 2.434 0.574 1.00 95.12 76 HIS A N 1
ATOM 619 C CA . HIS A 1 76 ? 0.538 1.305 0.763 1.00 95.12 76 HIS A CA 1
ATOM 620 C C . HIS A 1 76 ? 0.248 0.552 -0.544 1.00 95.12 76 HIS A C 1
ATOM 622 O O . HIS A 1 76 ? -0.446 -0.465 -0.534 1.00 95.12 76 HIS A O 1
ATOM 628 N N . VAL A 1 77 ? 0.802 1.019 -1.669 1.00 95.31 77 VAL A N 1
ATOM 629 C CA . VAL A 1 77 ? 0.631 0.387 -2.980 1.00 95.31 77 VAL A CA 1
ATOM 630 C C . VAL A 1 77 ? 1.241 -1.015 -2.966 1.00 95.31 77 VAL A C 1
ATOM 632 O O . VAL A 1 77 ? 2.405 -1.199 -2.594 1.00 95.31 77 VAL A O 1
ATOM 635 N N . GLY A 1 78 ? 0.459 -2.011 -3.385 1.00 95.56 78 GLY A N 1
ATOM 636 C CA . GLY A 1 78 ? 0.915 -3.398 -3.445 1.00 95.56 78 GLY A CA 1
ATOM 637 C C . GLY A 1 78 ? 0.985 -4.122 -2.094 1.00 95.56 78 GLY A C 1
ATOM 638 O O . GLY A 1 78 ? 1.658 -5.151 -2.008 1.00 95.56 78 GLY A O 1
ATOM 639 N N . GLN A 1 79 ? 0.367 -3.603 -1.023 1.00 95.94 79 GLN A N 1
ATOM 640 C CA . GLN A 1 79 ? 0.610 -4.083 0.350 1.00 95.94 79 GLN A CA 1
ATOM 641 C C . GLN A 1 79 ? -0.491 -4.962 0.953 1.00 95.94 79 GLN A C 1
ATOM 643 O O . GLN A 1 79 ? -0.202 -5.658 1.929 1.00 95.94 79 GLN A O 1
ATOM 648 N N . PHE A 1 80 ? -1.720 -4.939 0.422 1.00 97.44 80 PHE A N 1
ATOM 649 C CA . PHE A 1 80 ? -2.887 -5.437 1.159 1.00 97.44 80 PHE A CA 1
ATOM 650 C C . PHE A 1 80 ? -3.654 -6.575 0.489 1.00 97.44 80 PHE A C 1
ATOM 652 O O . PHE A 1 80 ? -3.984 -6.507 -0.688 1.00 97.44 80 PHE A O 1
ATOM 659 N N . TYR A 1 81 ? -4.032 -7.604 1.245 1.00 97.12 81 TYR A N 1
ATOM 660 C CA . TYR A 1 81 ? -4.962 -8.651 0.799 1.00 97.12 81 TYR A CA 1
ATOM 661 C C . TYR A 1 81 ? -6.112 -8.845 1.799 1.00 97.12 81 TYR A C 1
ATOM 663 O O . TYR A 1 81 ? -5.995 -8.533 2.985 1.00 97.12 81 TYR A O 1
ATOM 671 N N . VAL A 1 82 ? -7.252 -9.358 1.328 1.00 98.31 82 VAL A N 1
ATOM 672 C CA . VAL A 1 82 ? -8.402 -9.656 2.198 1.00 98.31 82 VAL A CA 1
ATOM 673 C C . VAL A 1 82 ? -8.023 -10.750 3.196 1.00 98.31 82 VAL A C 1
ATOM 675 O O . VAL A 1 82 ? -7.480 -11.784 2.819 1.00 98.31 82 VAL A O 1
ATOM 678 N N . GLY A 1 83 ? -8.324 -10.522 4.472 1.00 98.19 83 GLY A N 1
ATOM 679 C CA . GLY A 1 83 ? -7.949 -11.388 5.588 1.00 98.19 83 GLY A CA 1
ATOM 680 C C . GLY A 1 83 ? -6.606 -11.039 6.232 1.00 98.19 83 GLY A C 1
ATOM 681 O O . GLY A 1 83 ? -6.294 -11.597 7.281 1.00 98.19 83 GLY A O 1
ATOM 682 N N . GLN A 1 84 ? -5.833 -10.106 5.665 1.00 98.19 84 GLN A N 1
ATOM 683 C CA . GLN A 1 84 ? -4.592 -9.639 6.277 1.00 98.19 84 GLN A CA 1
ATOM 684 C C . GLN A 1 84 ? -4.862 -9.012 7.646 1.00 98.19 84 GLN A C 1
ATOM 686 O O . GLN A 1 84 ? -5.708 -8.124 7.777 1.00 98.19 84 GLN A O 1
ATOM 691 N N . GLY A 1 85 ? -4.133 -9.483 8.657 1.00 98.25 85 GLY A N 1
ATOM 692 C CA . GLY A 1 85 ? -4.199 -8.950 10.012 1.00 98.25 85 GLY A CA 1
ATOM 693 C C . GLY A 1 85 ? -3.503 -7.594 10.139 1.00 98.25 85 GLY A C 1
ATOM 694 O O . GLY A 1 85 ? -2.503 -7.334 9.467 1.00 98.25 85 GLY A O 1
ATOM 695 N N . PHE A 1 86 ? -4.023 -6.752 11.026 1.00 98.44 86 PHE A N 1
ATOM 696 C CA . PHE A 1 86 ? -3.426 -5.479 11.423 1.00 98.44 86 PHE A CA 1
ATOM 697 C C . PHE A 1 86 ? -3.754 -5.167 12.885 1.00 98.44 86 PHE A C 1
ATOM 699 O O . PHE A 1 86 ? -4.637 -5.782 13.493 1.00 98.44 86 PHE A O 1
ATOM 706 N N . GLU A 1 87 ? -3.067 -4.178 13.443 1.00 98.44 87 GLU A N 1
ATOM 707 C CA . GLU A 1 87 ? -3.357 -3.655 14.774 1.00 98.44 87 GLU A CA 1
ATOM 708 C C . GLU A 1 87 ? -3.726 -2.173 14.706 1.00 98.44 87 GLU A C 1
ATOM 710 O O . GLU A 1 87 ? -3.307 -1.453 13.803 1.00 98.44 87 GLU A O 1
ATOM 715 N N . ILE A 1 88 ? -4.522 -1.718 15.668 1.00 98.06 88 ILE A N 1
ATOM 716 C CA . ILE A 1 88 ? -4.750 -0.298 15.922 1.00 98.06 88 ILE A CA 1
ATOM 717 C C . ILE A 1 88 ? -3.968 0.060 17.179 1.00 98.06 88 ILE A C 1
ATOM 719 O O . ILE A 1 88 ? -4.143 -0.591 18.214 1.00 98.06 88 ILE A O 1
ATOM 723 N N . ARG A 1 89 ? -3.101 1.070 17.090 1.00 97.75 89 ARG A N 1
ATOM 724 C CA . ARG A 1 89 ? -2.182 1.464 18.162 1.00 97.75 89 ARG A CA 1
ATOM 725 C C . ARG A 1 89 ? -2.371 2.915 18.592 1.00 97.75 89 ARG A C 1
ATOM 727 O O . ARG A 1 89 ? -2.767 3.774 17.809 1.00 97.75 89 ARG A O 1
ATOM 734 N N . GLU A 1 90 ? -2.083 3.182 19.859 1.00 95.19 90 GLU A N 1
ATOM 735 C CA . GLU A 1 90 ? -1.943 4.524 20.426 1.00 95.19 90 GLU A CA 1
ATOM 736 C C . GLU A 1 90 ? -0.518 4.670 20.951 1.00 95.19 90 GLU A C 1
ATOM 738 O O . GLU A 1 90 ? -0.192 4.237 22.059 1.00 95.19 90 GLU A O 1
ATOM 743 N N . GLY A 1 91 ? 0.360 5.226 20.114 1.00 90.69 91 GLY A N 1
ATOM 744 C CA . GLY A 1 91 ? 1.789 5.210 20.386 1.00 90.69 91 GLY A CA 1
ATOM 745 C C . GLY A 1 91 ? 2.295 3.772 20.391 1.00 90.69 91 GLY A C 1
ATOM 746 O O . GLY A 1 91 ? 2.207 3.065 19.393 1.00 90.69 91 GLY A O 1
ATOM 747 N N . THR A 1 92 ? 2.825 3.309 21.520 1.00 91.75 92 THR A N 1
ATOM 748 C CA . THR A 1 92 ? 3.367 1.949 21.597 1.00 91.75 92 THR A CA 1
ATOM 749 C C . THR A 1 92 ? 2.325 0.879 21.921 1.00 91.75 92 THR A C 1
ATOM 751 O O . THR A 1 92 ? 2.606 -0.303 21.706 1.00 91.75 92 THR A O 1
ATOM 754 N N . THR A 1 93 ? 1.139 1.267 22.393 1.00 96.12 93 THR A N 1
ATOM 755 C CA . THR A 1 93 ? 0.122 0.353 22.929 1.00 96.12 93 THR A CA 1
ATOM 756 C C . THR A 1 93 ? -0.851 -0.103 21.852 1.00 96.12 93 THR A C 1
ATOM 758 O O . THR A 1 93 ? -1.470 0.722 21.186 1.00 96.12 93 THR A O 1
ATOM 761 N N . THR A 1 94 ? -1.047 -1.413 21.722 1.00 98.06 94 THR A N 1
ATOM 762 C CA . THR A 1 94 ? -2.104 -1.986 20.880 1.00 98.06 94 THR A CA 1
ATOM 763 C C . THR A 1 94 ? -3.449 -1.879 21.586 1.00 98.06 94 THR A C 1
ATOM 765 O O . THR A 1 94 ? -3.631 -2.410 22.675 1.00 98.06 94 THR A O 1
ATOM 768 N N . VAL A 1 95 ? -4.401 -1.201 20.949 1.00 98.06 95 VAL A N 1
ATOM 769 C CA . VAL A 1 95 ? -5.755 -0.961 21.470 1.00 98.06 95 VAL A CA 1
ATOM 770 C C . VAL A 1 95 ? -6.836 -1.671 20.661 1.00 98.06 95 VAL A C 1
ATOM 772 O O . VAL A 1 95 ? -7.989 -1.724 21.082 1.00 98.06 95 VAL A O 1
ATOM 775 N N . GLY A 1 96 ? -6.488 -2.238 19.509 1.00 98.25 96 GLY A N 1
ATOM 776 C CA . GLY A 1 96 ? -7.392 -3.055 18.715 1.00 98.25 96 GLY A CA 1
ATOM 777 C C . GLY A 1 96 ? -6.641 -4.011 17.805 1.00 98.25 96 GLY A C 1
ATOM 778 O O . GLY A 1 96 ? -5.502 -3.754 17.418 1.00 98.25 96 GLY A O 1
ATOM 779 N N . ARG A 1 97 ? -7.288 -5.122 17.464 1.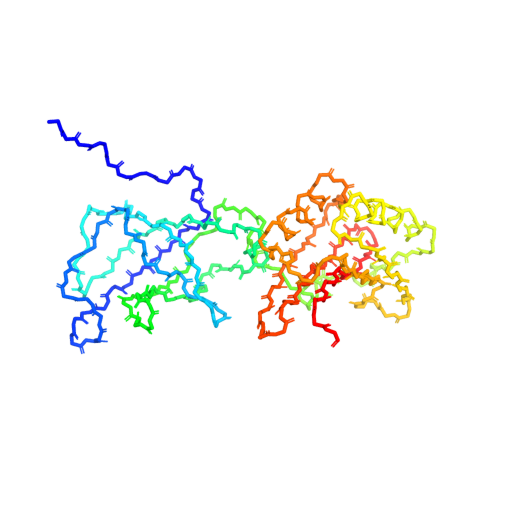00 98.56 97 ARG A N 1
ATOM 780 C CA . ARG A 1 97 ? -6.781 -6.115 16.512 1.00 98.56 97 ARG A CA 1
ATOM 781 C C . ARG A 1 97 ? -7.822 -6.337 15.438 1.00 98.56 97 ARG A C 1
ATOM 783 O O . ARG A 1 97 ? -8.998 -6.526 15.751 1.00 98.56 97 ARG A O 1
ATOM 790 N N . GLY A 1 98 ? -7.396 -6.303 14.185 1.00 98.38 98 GLY A N 1
ATOM 791 C CA . GLY A 1 98 ? -8.308 -6.354 13.058 1.00 98.38 98 GLY A CA 1
ATOM 792 C C . GLY A 1 98 ? -7.818 -7.191 11.897 1.00 98.38 98 GLY A C 1
ATOM 793 O O . GLY A 1 98 ? -6.684 -7.672 11.866 1.00 98.38 98 GLY A O 1
ATOM 794 N N . LYS A 1 99 ? -8.719 -7.360 10.935 1.00 98.56 99 LYS A N 1
ATOM 795 C CA . LYS A 1 99 ? -8.462 -8.002 9.646 1.00 98.56 99 LYS A CA 1
ATOM 796 C C . LYS A 1 99 ? -9.089 -7.179 8.528 1.00 98.56 99 LYS A C 1
ATOM 798 O O . LYS A 1 99 ? -10.192 -6.648 8.688 1.00 98.56 99 LYS A O 1
ATOM 803 N N . ILE A 1 100 ? -8.398 -7.077 7.397 1.00 98.69 100 ILE A N 1
ATOM 804 C CA . ILE A 1 100 ? -8.919 -6.403 6.204 1.00 98.69 100 ILE A CA 1
ATOM 805 C C . ILE A 1 100 ? -10.074 -7.233 5.640 1.00 98.69 100 ILE A C 1
ATOM 807 O O . ILE A 1 100 ? -9.917 -8.425 5.381 1.00 98.69 100 ILE A O 1
ATOM 811 N N . THR A 1 101 ? -11.232 -6.613 5.431 1.00 98.62 101 THR A N 1
ATOM 812 C CA . THR A 1 101 ? -12.411 -7.263 4.837 1.00 98.62 101 THR A CA 1
ATOM 813 C C . THR A 1 101 ? -12.603 -6.869 3.381 1.00 98.62 101 THR A C 1
ATOM 815 O O . THR A 1 101 ? -13.100 -7.674 2.597 1.00 98.62 101 THR A O 1
ATOM 818 N N . GLN A 1 102 ? -12.185 -5.659 3.002 1.00 98.50 102 GLN A N 1
ATOM 819 C CA . GLN A 1 102 ? -12.270 -5.177 1.628 1.00 98.50 102 GLN A CA 1
ATOM 820 C C . GLN A 1 102 ? -11.161 -4.167 1.326 1.00 98.50 102 GLN A C 1
ATOM 822 O O . GLN A 1 102 ? -10.764 -3.381 2.184 1.00 98.50 102 GLN A O 1
ATOM 827 N N . ILE A 1 103 ? -10.692 -4.173 0.080 1.00 98.50 103 ILE A N 1
ATOM 828 C CA . ILE A 1 103 ? -9.760 -3.181 -0.457 1.00 98.50 103 ILE A CA 1
ATOM 829 C C . ILE A 1 103 ? -10.549 -2.328 -1.446 1.00 98.50 103 ILE A C 1
ATOM 831 O O . ILE A 1 103 ? -11.023 -2.845 -2.458 1.00 98.50 103 ILE A O 1
ATOM 835 N N . LEU A 1 104 ? -10.740 -1.054 -1.111 1.00 97.81 104 LEU A N 1
ATOM 836 C CA . LEU A 1 104 ? -11.544 -0.103 -1.882 1.00 97.81 104 LEU A CA 1
ATOM 837 C C . LEU A 1 104 ? -10.712 0.608 -2.953 1.00 97.81 104 LEU A C 1
ATOM 839 O O . LEU A 1 104 ? -11.242 0.989 -3.993 1.00 97.81 104 LEU A O 1
ATOM 843 N N . ARG A 1 105 ? -9.406 0.765 -2.715 1.00 96.25 105 ARG A N 1
ATOM 844 C CA . ARG A 1 105 ? -8.466 1.356 -3.668 1.00 96.25 105 ARG A CA 1
ATOM 845 C C . ARG A 1 105 ? -7.660 0.261 -4.375 1.00 96.25 105 ARG A C 1
ATOM 847 O O . ARG A 1 105 ? -6.909 -0.465 -3.738 1.00 96.25 105 ARG A O 1
ATOM 854 N N . ASP A 1 106 ? -7.812 0.122 -5.689 1.00 93.56 106 ASP A N 1
ATOM 855 C CA . ASP A 1 106 ? -7.306 -1.054 -6.417 1.00 93.56 106 ASP A CA 1
ATOM 856 C C . ASP A 1 106 ? -5.780 -1.231 -6.395 1.00 93.56 106 ASP A C 1
ATOM 858 O O . ASP A 1 106 ? -5.305 -2.360 -6.283 1.00 93.56 106 ASP A O 1
ATOM 862 N N . ASP A 1 107 ? -5.007 -0.145 -6.462 1.00 93.00 107 ASP A N 1
ATOM 863 C CA . ASP A 1 107 ? -3.535 -0.185 -6.443 1.00 93.00 107 ASP A CA 1
ATOM 864 C C . ASP A 1 107 ? -2.958 -0.593 -5.069 1.00 93.00 107 ASP A C 1
ATOM 866 O O . ASP A 1 107 ? -1.780 -0.924 -4.957 1.00 93.00 107 ASP A O 1
ATOM 870 N N . PHE A 1 108 ? -3.780 -0.659 -4.019 1.00 96.50 108 PHE A N 1
ATOM 871 C CA . PHE A 1 108 ? -3.373 -1.168 -2.705 1.00 96.50 108 PHE A CA 1
ATOM 872 C C . PHE A 1 108 ? -3.350 -2.698 -2.634 1.00 96.50 108 PHE A C 1
ATOM 874 O O . PHE A 1 108 ? -2.747 -3.256 -1.713 1.00 96.50 108 PHE A O 1
ATOM 881 N N . LYS A 1 109 ? -3.996 -3.383 -3.588 1.00 95.81 109 LYS A N 1
ATOM 882 C CA . LYS A 1 109 ? -4.039 -4.848 -3.634 1.00 95.81 109 LYS A CA 1
ATOM 883 C C . LYS A 1 109 ? -2.634 -5.427 -3.652 1.00 95.81 109 LYS A C 1
ATOM 885 O O . LYS A 1 109 ? -1.767 -4.958 -4.380 1.00 95.81 109 LYS A O 1
ATOM 890 N N . TYR A 1 110 ? -2.437 -6.463 -2.851 1.00 94.62 110 TYR A N 1
ATOM 891 C CA . TYR A 1 110 ? -1.158 -7.106 -2.653 1.00 94.62 110 TYR A CA 1
ATOM 892 C C . TYR A 1 110 ? -0.634 -7.602 -3.987 1.00 94.62 110 TYR A C 1
ATOM 894 O O . TYR A 1 110 ? -1.313 -8.325 -4.720 1.00 94.62 110 TYR A O 1
ATOM 902 N N . TRP A 1 111 ? 0.595 -7.208 -4.270 1.00 92.62 111 TRP A N 1
ATOM 903 C CA . TRP A 1 111 ? 1.326 -7.672 -5.422 1.00 92.62 111 TRP A CA 1
ATOM 904 C C . TRP A 1 111 ? 2.755 -7.934 -4.984 1.00 92.62 111 TRP A C 1
ATOM 906 O O . TRP A 1 111 ? 3.410 -7.080 -4.384 1.00 92.62 111 TRP A O 1
ATOM 916 N N . ASP A 1 112 ? 3.236 -9.131 -5.280 1.00 86.75 112 ASP A N 1
ATOM 917 C CA . ASP A 1 112 ? 4.614 -9.495 -5.039 1.00 86.75 112 ASP A CA 1
ATOM 918 C C . ASP A 1 112 ? 5.225 -10.154 -6.264 1.00 86.75 112 ASP A C 1
ATOM 920 O O . ASP A 1 112 ? 4.565 -10.683 -7.166 1.00 86.75 112 ASP A O 1
ATOM 924 N N . PHE A 1 113 ? 6.541 -10.077 -6.262 1.00 86.75 113 PHE A N 1
ATOM 925 C CA . PHE A 1 113 ? 7.363 -10.475 -7.371 1.00 86.75 113 PHE A CA 1
ATOM 926 C C . PHE A 1 113 ? 7.313 -11.986 -7.621 1.00 86.75 113 PHE A C 1
ATOM 928 O O . PHE A 1 113 ? 7.242 -12.423 -8.768 1.00 86.75 113 PHE A O 1
ATOM 935 N N . ASP A 1 114 ? 7.283 -12.796 -6.567 1.00 88.00 114 ASP A N 1
ATOM 936 C CA . ASP A 1 114 ? 7.307 -14.250 -6.694 1.00 88.00 114 ASP A CA 1
ATOM 937 C C . ASP A 1 114 ? 5.976 -14.773 -7.238 1.00 88.00 114 ASP A C 1
ATOM 939 O O . ASP A 1 114 ? 5.956 -15.648 -8.106 1.00 88.00 114 ASP A O 1
ATOM 943 N N . THR A 1 115 ? 4.855 -14.220 -6.768 1.00 88.62 115 THR A N 1
ATOM 944 C CA . THR A 1 115 ? 3.519 -14.540 -7.287 1.00 88.62 115 THR A CA 1
ATOM 945 C C . THR A 1 115 ? 3.386 -14.148 -8.752 1.00 88.62 115 THR A C 1
ATOM 947 O O . THR A 1 115 ? 2.847 -14.924 -9.540 1.00 88.62 115 THR A O 1
ATOM 950 N N . PHE A 1 116 ? 3.926 -12.990 -9.146 1.00 90.25 116 PHE A N 1
ATOM 951 C CA . PHE A 1 116 ? 3.980 -12.599 -10.553 1.00 90.25 116 PHE A CA 1
ATOM 952 C C . PHE A 1 116 ? 4.669 -13.677 -11.405 1.00 90.25 116 PHE A C 1
ATOM 954 O O . PHE A 1 116 ? 4.072 -14.157 -12.365 1.00 90.25 116 PHE A O 1
ATOM 961 N N . PHE A 1 117 ? 5.865 -14.131 -11.010 1.00 88.38 117 PHE A N 1
ATOM 962 C CA . PHE A 1 117 ? 6.598 -15.172 -11.743 1.00 88.38 117 PHE A CA 1
ATOM 963 C C . PHE A 1 117 ? 5.878 -16.515 -11.788 1.00 88.38 117 PHE A C 1
ATOM 965 O O . PHE A 1 117 ? 5.860 -17.162 -12.832 1.00 88.38 117 PHE A O 1
ATOM 972 N N . LYS A 1 118 ? 5.266 -16.930 -10.676 1.00 89.38 118 LYS A N 1
ATOM 973 C CA . LYS A 1 118 ? 4.505 -18.188 -10.602 1.00 89.38 118 LYS A CA 1
ATOM 974 C C . LYS A 1 118 ? 3.294 -18.202 -11.535 1.00 89.38 118 LYS A C 1
ATOM 976 O O . LYS A 1 118 ? 2.883 -19.276 -11.961 1.00 89.38 118 LYS A O 1
ATOM 981 N N . ASN A 1 119 ? 2.742 -17.030 -11.845 1.00 89.38 119 ASN A N 1
ATOM 982 C CA . ASN A 1 119 ? 1.563 -16.881 -12.694 1.00 89.38 119 ASN A CA 1
ATOM 983 C C . ASN A 1 119 ? 1.896 -16.627 -14.175 1.00 89.38 119 ASN A C 1
ATOM 985 O O . ASN A 1 119 ? 0.977 -16.542 -14.996 1.00 89.38 119 ASN A O 1
ATOM 989 N N . LEU A 1 120 ? 3.180 -16.510 -14.536 1.00 87.88 120 LEU A N 1
ATOM 990 C CA . LEU A 1 120 ? 3.592 -16.386 -15.932 1.00 87.88 120 LEU A CA 1
ATOM 991 C C . LEU A 1 120 ? 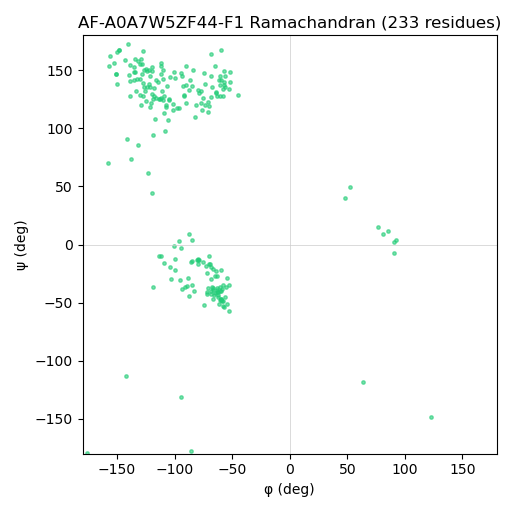3.310 -17.683 -16.698 1.00 87.88 120 LEU A C 1
ATOM 993 O O . LEU A 1 120 ? 3.609 -18.784 -16.237 1.00 87.88 120 LEU A O 1
ATOM 997 N N . GLN A 1 121 ? 2.758 -17.539 -17.899 1.00 87.56 121 GLN A N 1
ATOM 998 C CA . GLN A 1 121 ? 2.579 -18.647 -18.829 1.00 87.56 121 GLN A CA 1
ATOM 999 C C . GLN A 1 121 ? 3.947 -19.134 -19.337 1.00 87.56 121 GLN A C 1
ATOM 1001 O O . GLN A 1 121 ? 4.833 -18.301 -19.560 1.00 87.56 121 GLN A O 1
ATOM 1006 N N . PRO A 1 122 ? 4.131 -20.447 -19.578 1.00 82.75 122 PRO A N 1
ATOM 1007 C CA . PRO A 1 122 ? 5.419 -21.011 -19.997 1.00 82.75 122 PRO A CA 1
ATOM 1008 C C . PRO A 1 122 ? 6.028 -20.366 -21.252 1.00 82.75 122 PRO A C 1
ATOM 1010 O O . PRO A 1 122 ? 7.248 -20.344 -21.418 1.00 82.75 122 PRO A O 1
ATOM 1013 N N . GLU A 1 123 ? 5.196 -19.838 -22.150 1.00 86.81 123 GLU A N 1
ATOM 1014 C CA . GLU A 1 123 ? 5.620 -19.241 -23.418 1.00 86.81 123 GLU A CA 1
ATOM 1015 C C . GLU A 1 123 ? 6.025 -17.764 -23.289 1.00 86.81 123 GLU A C 1
ATOM 1017 O O . GLU A 1 123 ? 6.646 -17.217 -24.208 1.00 86.81 123 GLU A O 1
ATOM 1022 N N . GLN A 1 124 ? 5.698 -17.104 -22.172 1.00 87.12 124 GLN A N 1
ATOM 1023 C CA . GLN A 1 124 ? 6.055 -15.705 -21.949 1.00 87.12 124 GLN A CA 1
ATOM 1024 C C . GLN A 1 124 ? 7.560 -15.578 -21.712 1.00 87.12 124 GLN A C 1
ATOM 1026 O O . GLN A 1 124 ? 8.131 -16.162 -20.792 1.00 87.12 124 GLN A O 1
ATOM 1031 N N . LYS A 1 125 ? 8.220 -14.769 -22.544 1.00 88.31 125 LYS A N 1
ATOM 1032 C CA . LYS A 1 125 ? 9.661 -14.503 -22.446 1.00 88.31 125 LYS A CA 1
ATOM 1033 C C . LYS A 1 125 ? 9.932 -13.058 -22.020 1.00 88.31 125 LYS A C 1
ATOM 1035 O O . LYS A 1 125 ? 9.114 -12.181 -22.307 1.00 88.31 125 LYS A O 1
ATOM 1040 N N . PRO A 1 126 ? 11.081 -12.787 -21.377 1.00 88.69 126 PRO A N 1
ATOM 1041 C CA . PRO A 1 126 ? 11.538 -11.424 -21.129 1.00 88.69 126 PRO A CA 1
ATOM 1042 C C . PRO A 1 126 ? 11.553 -10.565 -22.405 1.00 88.69 126 PRO A C 1
ATOM 1044 O O . PRO A 1 126 ? 11.814 -11.081 -23.496 1.00 88.69 126 PRO A O 1
ATOM 1047 N N . PHE A 1 127 ? 11.310 -9.256 -22.277 1.00 89.31 127 PHE A N 1
ATOM 1048 C CA . PHE A 1 127 ? 11.475 -8.310 -23.394 1.00 89.31 127 PHE A CA 1
ATOM 1049 C C . PHE A 1 127 ? 12.896 -8.331 -23.987 1.00 89.31 127 PHE A C 1
ATOM 1051 O O . PHE A 1 127 ? 13.880 -8.559 -23.279 1.00 89.31 127 PHE A O 1
ATOM 1058 N N . ASP A 1 128 ? 13.003 -8.057 -25.293 1.00 82.44 128 ASP A N 1
ATOM 1059 C CA . ASP A 1 128 ? 14.285 -7.973 -25.996 1.00 82.44 128 ASP A CA 1
ATOM 1060 C C . ASP A 1 128 ? 14.932 -6.576 -25.901 1.00 82.44 128 ASP A C 1
ATOM 1062 O O . ASP A 1 128 ? 14.444 -5.659 -25.236 1.00 82.44 128 ASP A O 1
ATOM 1066 N N . PHE A 1 129 ? 16.084 -6.409 -26.557 1.00 75.44 129 PHE A N 1
ATOM 1067 C CA . PHE A 1 129 ? 16.862 -5.174 -26.491 1.00 75.44 129 PHE A CA 1
ATOM 1068 C C . PHE A 1 129 ? 16.107 -3.931 -26.991 1.00 75.44 129 PHE A C 1
ATOM 1070 O O . PHE A 1 129 ? 16.271 -2.857 -26.404 1.00 75.44 129 PHE A O 1
ATOM 1077 N N . GLN A 1 130 ? 15.327 -4.042 -28.072 1.00 75.94 130 GLN A N 1
ATOM 1078 C CA . GLN A 1 130 ? 14.667 -2.883 -28.680 1.00 75.94 130 GLN A CA 1
ATOM 1079 C C . GLN A 1 130 ? 13.523 -2.387 -27.792 1.00 75.94 130 GLN A C 1
ATOM 1081 O O . GLN A 1 130 ? 13.426 -1.184 -27.527 1.00 75.94 130 GLN A O 1
ATOM 1086 N N . ASP A 1 131 ? 12.739 -3.320 -27.252 1.00 81.94 131 ASP A N 1
ATOM 1087 C CA . ASP A 1 131 ? 11.642 -3.032 -26.327 1.00 81.94 131 ASP A CA 1
ATOM 1088 C C . ASP A 1 131 ? 12.153 -2.379 -25.032 1.00 81.94 131 ASP A C 1
ATOM 1090 O O . ASP A 1 131 ? 11.641 -1.346 -24.582 1.00 81.94 131 ASP A O 1
ATOM 1094 N N . ILE A 1 132 ? 13.240 -2.920 -24.473 1.00 86.75 132 ILE A N 1
ATOM 1095 C CA . ILE A 1 132 ? 13.846 -2.400 -23.243 1.00 86.75 132 ILE A CA 1
ATOM 1096 C C . ILE A 1 132 ? 14.368 -0.982 -23.431 1.00 86.75 132 ILE A C 1
ATOM 1098 O O . ILE A 1 132 ? 14.209 -0.157 -22.532 1.00 86.75 132 ILE A O 1
ATOM 1102 N N . LYS A 1 133 ? 14.965 -0.663 -24.587 1.00 87.62 133 LYS A N 1
ATOM 1103 C CA . LYS A 1 133 ? 15.472 0.690 -24.843 1.00 87.62 133 LYS A CA 1
ATOM 1104 C C . LYS A 1 133 ? 14.346 1.717 -24.721 1.00 87.62 133 LYS A C 1
ATOM 1106 O O . LYS A 1 133 ? 14.499 2.685 -23.980 1.00 87.62 133 LYS A O 1
ATOM 1111 N N . LYS A 1 134 ? 13.200 1.469 -25.360 1.00 86.56 134 LYS A N 1
ATOM 1112 C CA . LYS A 1 134 ? 12.037 2.369 -25.316 1.00 86.56 134 LYS A CA 1
ATOM 1113 C C . LYS A 1 134 ? 11.523 2.577 -23.889 1.00 86.56 134 LYS A C 1
ATOM 1115 O O . LYS A 1 134 ? 11.318 3.717 -23.475 1.00 86.56 134 LYS A O 1
ATOM 1120 N N . ILE A 1 135 ? 11.348 1.492 -23.134 1.00 87.81 135 ILE A N 1
ATOM 1121 C CA . ILE A 1 135 ? 10.859 1.562 -21.750 1.00 87.81 135 ILE A CA 1
ATOM 1122 C C . ILE A 1 135 ? 11.876 2.269 -20.847 1.00 87.81 135 ILE A C 1
ATOM 1124 O O . ILE A 1 135 ? 11.514 3.161 -20.082 1.00 87.81 135 ILE A O 1
ATOM 1128 N N . SER A 1 136 ? 13.163 1.945 -20.990 1.00 89.56 136 SER A N 1
ATOM 1129 C CA . SER A 1 136 ? 14.230 2.580 -20.212 1.00 89.56 136 SER A CA 1
ATOM 1130 C C . SER A 1 136 ? 14.304 4.089 -20.449 1.00 89.56 136 SER A C 1
ATOM 1132 O O . SER A 1 136 ? 14.524 4.836 -19.502 1.00 89.56 136 SER A O 1
ATOM 1134 N N . THR A 1 137 ? 14.051 4.557 -21.678 1.00 90.75 137 THR A N 1
ATOM 1135 C CA . THR A 1 137 ? 13.992 5.991 -21.992 1.00 90.75 137 THR A CA 1
ATOM 1136 C C . THR A 1 137 ? 12.835 6.681 -21.274 1.00 90.75 137 THR A C 1
ATOM 1138 O O . THR A 1 137 ? 13.043 7.766 -20.736 1.00 90.75 137 THR A O 1
ATOM 1141 N N . LYS A 1 138 ? 11.649 6.057 -21.212 1.00 90.12 138 LYS A N 1
ATOM 1142 C CA . LYS A 1 138 ? 10.506 6.605 -20.462 1.00 90.12 138 LYS A CA 1
ATOM 1143 C C . LYS A 1 138 ? 10.813 6.729 -18.970 1.00 90.12 138 LYS A C 1
ATOM 1145 O O . LYS A 1 138 ? 10.664 7.813 -18.416 1.00 90.12 138 LYS A O 1
ATOM 1150 N N . ILE A 1 139 ? 11.302 5.649 -18.349 1.00 91.88 139 ILE A N 1
ATOM 1151 C CA . ILE A 1 139 ? 11.656 5.643 -16.919 1.00 91.88 139 ILE A CA 1
ATOM 1152 C C . ILE A 1 139 ? 12.734 6.693 -16.638 1.00 91.88 139 ILE A C 1
ATOM 1154 O O . ILE A 1 139 ? 12.602 7.492 -15.715 1.00 91.88 139 ILE A O 1
ATOM 1158 N N . HIS A 1 140 ? 13.785 6.731 -17.461 1.00 92.94 140 HIS A N 1
ATOM 1159 C CA . HIS A 1 140 ? 14.856 7.708 -17.309 1.00 92.94 140 HIS A CA 1
ATOM 1160 C C . HIS A 1 140 ? 14.319 9.139 -17.386 1.00 92.94 140 HIS A C 1
ATOM 1162 O O . HIS A 1 140 ? 14.639 9.945 -16.519 1.00 92.94 140 HIS A O 1
ATOM 1168 N N . HIS A 1 141 ? 13.502 9.460 -18.393 1.00 92.06 141 HIS A N 1
ATOM 1169 C CA . HIS A 1 141 ? 12.924 10.794 -18.540 1.00 92.06 141 HIS A CA 1
ATOM 1170 C C . HIS A 1 141 ? 12.103 11.197 -17.308 1.00 92.06 141 HIS A C 1
ATOM 1172 O O . HIS A 1 141 ? 12.415 12.224 -16.704 1.00 92.06 141 HIS A O 1
ATOM 1178 N N . GLY A 1 142 ? 11.155 10.351 -16.889 1.00 91.94 142 GLY A N 1
ATOM 1179 C CA . GLY A 1 142 ? 10.274 10.627 -15.750 1.00 91.94 142 GLY A CA 1
ATOM 1180 C C . GLY A 1 142 ? 10.998 10.726 -14.404 1.00 91.94 142 GLY A C 1
ATOM 1181 O O . GLY A 1 142 ? 10.547 11.441 -13.519 1.00 91.94 142 GLY A O 1
ATOM 1182 N N . LEU A 1 143 ? 12.146 10.060 -14.235 1.00 92.56 143 LEU A N 1
ATOM 1183 C CA . LEU A 1 143 ? 12.967 10.214 -13.029 1.00 92.56 143 LEU A CA 1
ATOM 1184 C C . LEU A 1 143 ? 13.881 11.442 -13.094 1.00 92.56 143 LEU A C 1
ATOM 1186 O O . LEU A 1 143 ? 14.044 12.144 -12.102 1.00 92.56 143 LEU A O 1
ATOM 1190 N N . THR A 1 144 ? 14.481 11.746 -14.247 1.00 91.81 144 THR A N 1
ATOM 1191 C CA . THR A 1 144 ? 15.373 12.917 -14.366 1.00 91.81 144 THR A CA 1
ATOM 1192 C C . THR A 1 144 ? 14.657 14.263 -14.296 1.00 91.81 144 THR A C 1
ATOM 1194 O O . THR A 1 144 ? 15.316 15.276 -14.061 1.00 91.81 144 THR A O 1
ATOM 1197 N N . SER A 1 145 ? 13.334 14.293 -14.471 1.00 90.25 145 SER A N 1
ATOM 1198 C CA . SER A 1 145 ? 12.520 15.495 -14.261 1.00 90.25 145 SER A CA 1
ATOM 1199 C C . SER A 1 145 ? 12.362 15.857 -12.775 1.00 90.25 145 SER A C 1
ATOM 1201 O O . SER A 1 145 ? 12.072 17.012 -12.457 1.00 90.25 145 SER A O 1
ATOM 1203 N N . ILE A 1 146 ? 12.615 14.917 -11.857 1.00 92.12 146 ILE A N 1
ATOM 1204 C CA . ILE A 1 146 ? 12.529 15.139 -10.410 1.00 92.12 146 ILE A CA 1
ATOM 1205 C C . ILE A 1 146 ? 13.748 15.935 -9.937 1.00 92.12 146 ILE A C 1
ATOM 1207 O O . ILE A 1 146 ? 14.885 15.456 -9.968 1.00 92.12 146 ILE A O 1
ATOM 1211 N N . GLN A 1 147 ? 13.515 17.151 -9.436 1.00 90.62 147 GLN A N 1
ATOM 1212 C CA . GLN A 1 147 ? 14.581 18.088 -9.062 1.00 90.62 147 GLN A CA 1
ATOM 1213 C C . GLN A 1 147 ? 15.544 17.524 -8.011 1.00 90.62 147 GLN A C 1
ATOM 1215 O O . GLN A 1 147 ? 16.740 17.798 -8.066 1.00 90.62 147 GLN A O 1
ATOM 1220 N N . GLN A 1 148 ? 15.051 16.719 -7.070 1.00 90.38 148 GLN A N 1
ATOM 1221 C CA . GLN A 1 148 ? 15.844 16.133 -5.988 1.00 90.38 148 GLN A CA 1
ATOM 1222 C C . GLN A 1 148 ? 16.842 15.084 -6.490 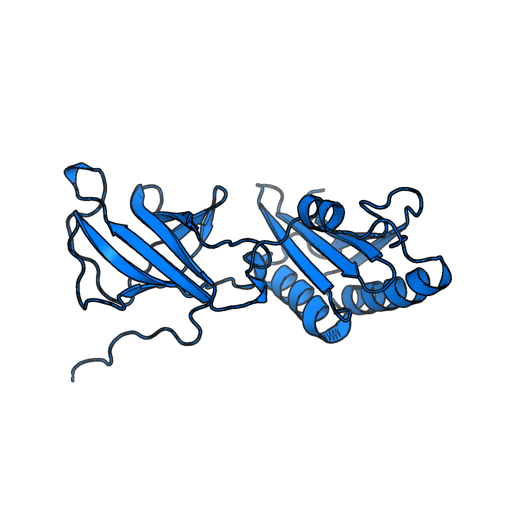1.00 90.38 148 GLN A C 1
ATOM 1224 O O . GLN A 1 148 ? 17.815 14.805 -5.790 1.00 90.38 148 GLN A O 1
ATOM 1229 N N . ILE A 1 149 ? 16.654 14.525 -7.689 1.00 91.19 149 ILE A N 1
ATOM 1230 C CA . ILE A 1 149 ? 17.565 13.533 -8.263 1.00 91.19 149 ILE A CA 1
ATOM 1231 C C . ILE A 1 149 ? 18.769 14.262 -8.885 1.00 91.19 149 ILE A C 1
ATOM 1233 O O . ILE A 1 149 ? 18.646 15.115 -9.767 1.00 91.19 149 ILE A O 1
ATOM 1237 N N . SER A 1 150 ? 19.967 13.958 -8.377 1.00 90.31 150 SER A N 1
ATOM 1238 C CA . SER A 1 150 ? 21.245 14.515 -8.850 1.00 90.31 150 SER A CA 1
ATOM 1239 C C . SER A 1 150 ? 21.876 13.653 -9.932 1.00 90.31 150 SER A C 1
ATOM 1241 O O . SER A 1 150 ? 22.501 14.159 -10.864 1.00 90.31 150 SER A O 1
ATOM 1243 N N . LYS A 1 151 ? 21.728 12.336 -9.793 1.00 91.06 151 LYS A N 1
ATOM 1244 C CA . LYS A 1 151 ? 22.274 11.349 -10.712 1.00 91.06 151 LYS A CA 1
ATOM 1245 C C . LYS A 1 151 ? 21.382 10.121 -10.716 1.00 91.06 151 LYS A C 1
ATOM 1247 O O . LYS A 1 151 ?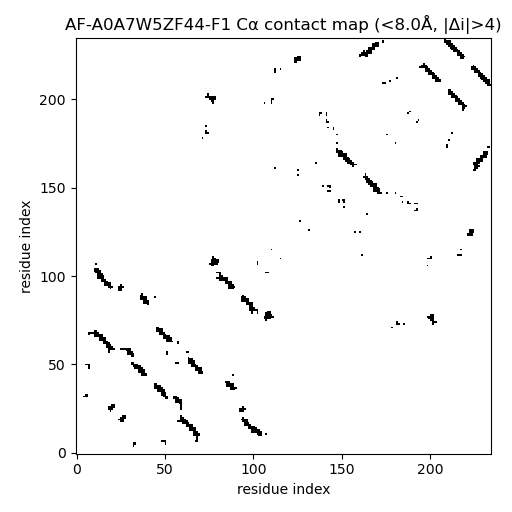 20.977 9.643 -9.662 1.00 91.06 151 LYS A O 1
ATOM 1252 N N . LEU A 1 152 ? 21.156 9.592 -11.908 1.00 93.56 152 LEU A N 1
ATOM 1253 C CA . LEU A 1 152 ? 20.471 8.332 -12.133 1.00 93.56 152 LE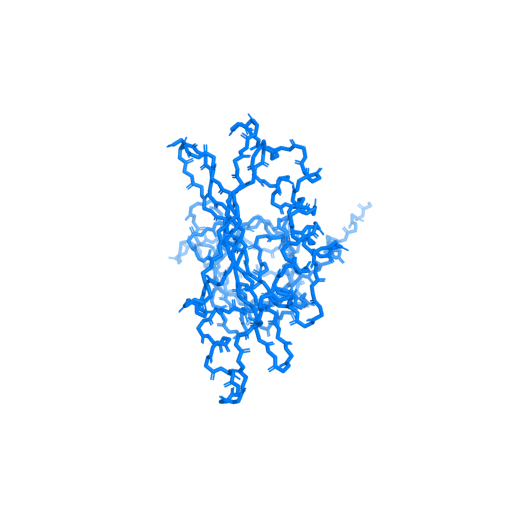U A CA 1
ATOM 1254 C C . LEU A 1 152 ? 21.485 7.328 -12.680 1.00 93.56 152 LEU A C 1
ATOM 1256 O O . LEU A 1 152 ? 22.191 7.618 -13.647 1.00 93.56 152 LEU A O 1
ATOM 1260 N N . ILE A 1 153 ? 21.598 6.172 -12.038 1.00 93.88 153 ILE A N 1
ATOM 1261 C CA . ILE A 1 153 ? 22.413 5.056 -12.515 1.00 93.88 153 ILE A CA 1
ATOM 1262 C C . ILE A 1 153 ? 21.452 3.991 -13.017 1.00 93.88 153 ILE A C 1
ATOM 1264 O O . ILE A 1 153 ? 20.607 3.504 -12.272 1.00 93.88 153 ILE A O 1
ATOM 1268 N N . PHE A 1 154 ? 21.575 3.653 -14.295 1.00 93.81 154 PHE A N 1
ATOM 1269 C CA . PHE A 1 154 ? 20.779 2.611 -14.920 1.00 93.81 154 PHE A CA 1
ATOM 1270 C C . PHE A 1 154 ? 21.633 1.363 -15.131 1.00 93.81 154 PHE A C 1
ATOM 1272 O O . PHE A 1 154 ? 22.660 1.414 -15.811 1.00 93.81 154 PHE A O 1
ATOM 1279 N N . THR A 1 155 ? 21.164 0.242 -14.593 1.00 92.75 155 THR A N 1
ATOM 1280 C CA . THR A 1 155 ? 21.765 -1.078 -14.774 1.00 92.75 155 THR A CA 1
ATOM 1281 C C . THR A 1 155 ? 20.769 -1.988 -15.479 1.00 92.75 155 THR A C 1
ATOM 1283 O O . THR A 1 155 ? 19.591 -2.042 -15.124 1.00 92.75 155 THR A O 1
ATOM 1286 N N . LYS A 1 156 ? 21.252 -2.725 -16.484 1.00 91.12 156 LYS A N 1
ATOM 1287 C CA . LYS A 1 156 ? 20.463 -3.694 -17.249 1.00 91.12 156 LYS A CA 1
ATOM 1288 C C . LYS A 1 156 ? 21.058 -5.088 -17.103 1.00 91.12 156 LYS A C 1
ATOM 1290 O O . LYS A 1 156 ? 22.238 -5.269 -17.395 1.00 91.12 156 LYS A O 1
ATOM 1295 N N . SER A 1 157 ? 20.229 -6.069 -16.760 1.00 88.44 157 SER A N 1
ATOM 1296 C CA . SER A 1 157 ? 20.631 -7.472 -16.628 1.00 88.44 157 SER A CA 1
ATOM 1297 C C . SER A 1 157 ? 19.663 -8.396 -17.367 1.00 88.44 157 SER A C 1
ATOM 1299 O O . SER A 1 157 ? 18.721 -8.933 -16.800 1.00 88.44 157 SER A O 1
ATOM 1301 N N . LEU A 1 158 ? 19.889 -8.593 -18.671 1.00 80.69 158 LEU A N 1
ATOM 1302 C CA . LEU A 1 158 ? 19.015 -9.439 -19.504 1.00 80.69 158 LEU A CA 1
ATOM 1303 C C . LEU A 1 158 ? 19.068 -10.924 -19.126 1.00 80.69 158 LEU A C 1
ATOM 1305 O O . LEU A 1 158 ? 18.157 -11.674 -19.455 1.00 80.69 158 LEU A O 1
ATOM 1309 N N . SER A 1 159 ? 20.135 -11.347 -18.448 1.00 83.75 159 SER A N 1
ATOM 1310 C CA . SER A 1 159 ? 20.286 -12.705 -17.930 1.00 83.75 159 SER A CA 1
ATOM 1311 C C . SER A 1 159 ? 19.520 -12.937 -16.628 1.00 83.75 159 SER A C 1
ATOM 1313 O O . SER A 1 159 ? 19.374 -14.086 -16.224 1.00 83.75 159 SER A O 1
ATOM 1315 N N . ASN A 1 160 ? 19.050 -11.875 -15.962 1.00 87.56 160 ASN A N 1
ATOM 1316 C CA . ASN A 1 160 ? 18.270 -11.976 -14.738 1.00 87.56 160 ASN A CA 1
ATOM 1317 C C . ASN A 1 160 ? 16.803 -11.599 -15.010 1.00 87.56 160 ASN A C 1
ATOM 1319 O O . ASN A 1 160 ? 16.466 -10.412 -14.984 1.00 87.56 160 ASN A O 1
ATOM 1323 N N . PRO A 1 161 ? 15.905 -12.577 -15.225 1.00 85.00 161 PRO A N 1
ATOM 1324 C CA . PRO A 1 161 ? 14.496 -12.277 -15.450 1.00 85.00 161 PRO A CA 1
ATOM 1325 C C . PRO A 1 161 ? 13.841 -11.629 -14.222 1.00 85.00 161 PRO A C 1
ATOM 1327 O O . PRO A 1 161 ? 12.869 -10.897 -14.381 1.00 85.00 161 PRO A O 1
ATOM 1330 N N . TYR A 1 162 ? 14.394 -11.815 -13.018 1.00 86.12 162 TYR A N 1
ATOM 1331 C CA . TYR A 1 162 ? 13.858 -11.245 -11.782 1.00 86.12 162 TYR A CA 1
ATOM 1332 C C . TYR A 1 162 ? 14.242 -9.776 -11.558 1.00 86.12 162 TYR A C 1
ATOM 1334 O O . TYR A 1 162 ? 13.710 -9.110 -10.676 1.00 86.12 162 TYR A O 1
ATOM 1342 N N . GLN A 1 163 ? 15.198 -9.246 -12.312 1.00 89.00 163 GLN A N 1
ATOM 1343 C CA . GLN A 1 163 ? 15.624 -7.862 -12.143 1.00 89.00 163 GLN A CA 1
ATOM 1344 C C . GLN A 1 163 ? 16.287 -7.384 -13.424 1.00 89.00 163 GLN A C 1
ATOM 1346 O O . GLN A 1 163 ? 17.505 -7.207 -13.505 1.00 89.00 163 GLN A O 1
ATOM 1351 N N . MET A 1 164 ? 15.469 -7.217 -14.458 1.00 91.88 164 MET A N 1
ATOM 1352 C CA . MET A 1 164 ? 15.984 -6.850 -15.770 1.00 91.88 164 MET A CA 1
ATOM 1353 C C . MET A 1 164 ? 16.484 -5.408 -15.796 1.00 91.88 164 MET A C 1
ATOM 1355 O O . MET A 1 164 ? 17.493 -5.128 -16.450 1.00 91.88 164 MET A O 1
ATOM 1359 N N . LEU A 1 165 ? 15.788 -4.509 -15.089 1.00 92.69 165 LEU A N 1
ATOM 1360 C CA . LEU A 1 165 ? 16.136 -3.095 -14.973 1.00 92.69 165 LEU A CA 1
ATOM 1361 C C . LEU A 1 165 ? 16.300 -2.667 -13.519 1.00 92.69 165 LEU A C 1
ATOM 1363 O O . LEU A 1 165 ? 15.441 -2.922 -12.678 1.00 92.69 165 LEU A O 1
ATOM 1367 N N . THR A 1 166 ? 17.353 -1.905 -13.263 1.00 94.38 166 THR A N 1
ATOM 1368 C CA . THR A 1 166 ? 17.560 -1.232 -11.984 1.00 94.38 166 THR A CA 1
ATOM 1369 C C . THR A 1 166 ? 17.881 0.229 -12.237 1.00 94.38 166 THR A C 1
ATOM 1371 O O . THR A 1 166 ? 18.770 0.548 -13.030 1.00 94.38 166 THR A O 1
ATOM 1374 N N . PHE A 1 167 ? 17.158 1.109 -11.554 1.00 94.50 167 PHE A N 1
ATOM 1375 C CA . PHE A 1 167 ? 17.368 2.549 -11.564 1.00 94.50 167 PHE A CA 1
ATOM 1376 C C . PHE A 1 167 ? 17.733 3.005 -10.157 1.00 94.50 167 PHE A C 1
ATOM 1378 O O . PHE A 1 167 ? 16.892 3.023 -9.266 1.00 94.50 167 PHE A O 1
ATOM 1385 N N . GLU A 1 168 ? 18.993 3.364 -9.955 1.00 94.81 168 GLU A N 1
ATOM 1386 C CA . GLU A 1 168 ? 19.495 3.891 -8.691 1.00 94.81 168 GLU A CA 1
ATOM 1387 C C . GLU A 1 168 ? 19.549 5.416 -8.738 1.00 94.81 168 GLU A C 1
ATOM 1389 O O . GLU A 1 168 ? 20.282 6.017 -9.531 1.00 94.81 168 GLU A O 1
ATOM 1394 N N . CYS A 1 169 ? 18.777 6.044 -7.861 1.00 92.62 169 CYS A N 1
ATOM 1395 C CA . CYS A 1 169 ? 18.670 7.486 -7.738 1.00 92.62 169 CYS A CA 1
ATOM 1396 C C . CYS A 1 169 ? 19.610 7.981 -6.637 1.00 92.62 169 CYS A C 1
ATOM 1398 O O . CYS A 1 169 ? 19.427 7.673 -5.457 1.00 92.62 169 CYS A O 1
ATOM 1400 N N . LYS A 1 170 ? 20.592 8.807 -7.007 1.00 89.75 170 LYS A N 1
ATOM 1401 C CA . LYS A 1 170 ? 21.341 9.627 -6.050 1.00 89.75 170 LYS A CA 1
ATOM 1402 C C . LYS A 1 170 ? 20.641 10.964 -5.885 1.00 89.75 170 LYS A C 1
ATOM 1404 O O . LYS A 1 170 ? 20.236 11.582 -6.871 1.00 89.75 170 LYS A O 1
ATOM 1409 N N . LEU A 1 171 ? 20.538 11.421 -4.644 1.00 89.62 171 LEU A N 1
ATOM 1410 C CA . LEU A 1 171 ? 19.877 12.680 -4.321 1.00 89.62 171 LEU A CA 1
ATOM 1411 C C . LEU A 1 171 ? 20.847 13.864 -4.335 1.00 89.62 171 LEU A C 1
ATOM 1413 O O . LEU A 1 171 ? 22.057 13.691 -4.167 1.00 89.62 171 LEU A O 1
ATOM 1417 N N . ARG A 1 172 ? 20.319 15.065 -4.589 1.00 87.00 172 ARG A N 1
ATOM 1418 C CA . ARG A 1 172 ? 21.042 16.342 -4.453 1.00 87.00 172 ARG A CA 1
ATOM 1419 C C . ARG A 1 172 ? 21.205 16.711 -2.987 1.00 87.00 172 ARG A C 1
ATOM 1421 O O . ARG A 1 172 ? 22.314 16.980 -2.546 1.00 87.00 172 ARG A O 1
ATOM 1428 N N . ASP A 1 173 ? 20.092 16.694 -2.265 1.00 83.00 173 ASP A N 1
ATOM 1429 C CA . ASP A 1 173 ? 20.021 16.971 -0.838 1.00 83.00 173 ASP A CA 1
ATOM 1430 C C . ASP A 1 173 ? 19.616 15.697 -0.095 1.00 83.00 173 ASP A C 1
ATOM 1432 O O . ASP A 1 173 ? 18.598 15.076 -0.406 1.00 83.00 173 ASP A O 1
ATOM 1436 N N . LYS A 1 174 ? 20.431 15.303 0.884 1.00 74.69 174 LYS A N 1
ATOM 1437 C CA . LYS A 1 174 ? 20.177 14.131 1.729 1.00 74.69 174 LYS A CA 1
ATOM 1438 C C . LYS A 1 174 ? 19.156 14.412 2.837 1.00 74.69 174 LYS A C 1
ATOM 1440 O O . LYS A 1 174 ? 18.657 13.463 3.428 1.00 74.69 174 LYS A O 1
ATOM 1445 N N . GLY A 1 175 ? 18.835 15.683 3.092 1.00 75.88 175 GLY A N 1
ATOM 1446 C CA . GLY A 1 175 ? 17.792 16.125 4.018 1.00 75.88 175 GLY A CA 1
ATOM 1447 C C . GLY A 1 175 ? 16.395 16.222 3.399 1.00 75.88 175 GLY A C 1
ATOM 1448 O O . GLY A 1 175 ? 15.490 16.759 4.037 1.00 75.88 175 GLY A O 1
ATOM 1449 N N . CYS A 1 176 ? 16.192 15.737 2.167 1.00 82.94 176 CYS A N 1
ATOM 1450 C CA . CYS A 1 176 ? 14.887 15.809 1.517 1.00 82.94 176 CYS A CA 1
ATOM 1451 C C . CYS A 1 176 ? 13.809 15.058 2.317 1.00 82.94 176 CYS A C 1
ATOM 1453 O O . CYS A 1 176 ? 14.059 13.995 2.893 1.00 82.94 176 CYS A O 1
ATOM 1455 N N . GLN A 1 177 ? 12.582 15.574 2.302 1.00 86.50 177 GLN A N 1
ATOM 1456 C CA . GLN A 1 177 ? 11.457 14.895 2.937 1.00 86.50 177 GLN A CA 1
ATOM 1457 C C . GLN A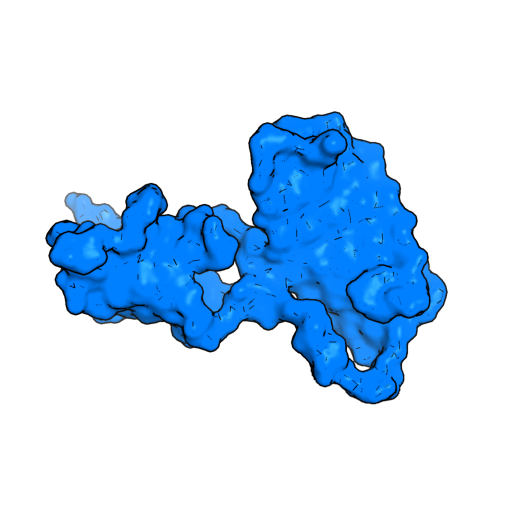 1 177 ? 11.090 13.627 2.154 1.00 86.50 177 GLN A C 1
ATOM 1459 O O . GLN A 1 177 ? 10.702 13.705 0.987 1.00 86.50 177 GLN A O 1
ATOM 1464 N N . ALA A 1 178 ? 11.187 12.466 2.811 1.00 87.06 178 ALA A N 1
ATOM 1465 C CA . ALA A 1 178 ? 10.926 11.159 2.202 1.00 87.06 178 ALA A CA 1
ATOM 1466 C C . ALA A 1 178 ? 9.526 11.072 1.579 1.00 87.06 178 ALA A C 1
ATOM 1468 O O . ALA A 1 178 ? 9.389 10.628 0.444 1.00 87.06 178 ALA A O 1
ATOM 1469 N N . GLN A 1 179 ? 8.510 11.557 2.302 1.00 89.19 179 GLN A N 1
ATOM 1470 C CA . GLN A 1 179 ? 7.116 11.609 1.856 1.00 89.19 179 GLN A CA 1
ATOM 1471 C C . GLN A 1 179 ? 6.992 12.302 0.494 1.00 89.19 179 GLN A C 1
ATOM 1473 O O . GLN A 1 179 ? 6.560 11.682 -0.470 1.00 89.19 179 GLN A O 1
ATOM 1478 N N . ALA A 1 180 ? 7.460 13.551 0.395 1.00 90.38 180 ALA A N 1
ATOM 1479 C CA . ALA A 1 180 ? 7.346 14.349 -0.822 1.00 90.38 180 ALA A CA 1
ATOM 1480 C C . ALA A 1 180 ? 8.066 13.706 -2.016 1.00 90.38 180 ALA A C 1
ATOM 1482 O O . ALA A 1 180 ? 7.544 13.713 -3.128 1.00 90.38 180 ALA A O 1
ATOM 1483 N N . LEU A 1 181 ? 9.249 13.120 -1.794 1.00 91.75 181 LEU A N 1
ATOM 1484 C CA . LEU A 1 181 ? 9.977 12.444 -2.866 1.00 91.75 181 LEU A CA 1
ATOM 1485 C C . LEU A 1 181 ? 9.263 11.171 -3.332 1.00 91.75 181 LEU A C 1
ATOM 1487 O O . LEU A 1 181 ? 9.201 10.908 -4.530 1.00 91.75 181 LEU A O 1
ATOM 1491 N N . VAL A 1 182 ? 8.744 10.369 -2.402 1.00 93.00 182 VAL A N 1
ATOM 1492 C CA . VAL A 1 182 ? 8.035 9.134 -2.749 1.00 93.00 182 VAL A CA 1
ATOM 1493 C C . VAL A 1 182 ? 6.719 9.436 -3.444 1.00 93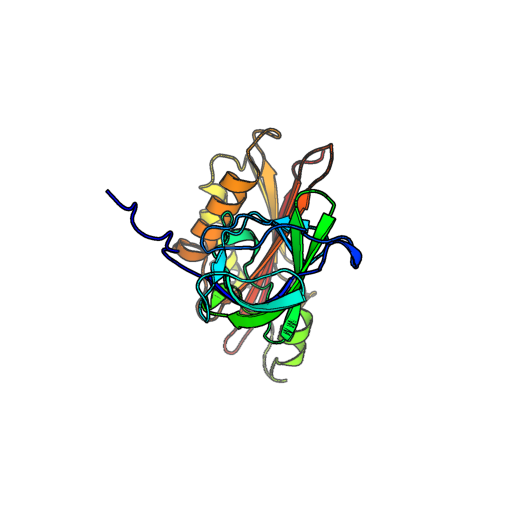.00 182 VAL A C 1
ATOM 1495 O O . VAL A 1 182 ? 6.399 8.772 -4.429 1.00 93.00 182 VAL A O 1
ATOM 1498 N N . ASP A 1 183 ? 6.000 10.459 -2.992 1.00 93.25 183 ASP A N 1
ATOM 1499 C CA . ASP A 1 183 ? 4.788 10.925 -3.652 1.00 93.25 183 ASP A CA 1
ATOM 1500 C C . ASP A 1 183 ? 5.090 11.363 -5.086 1.00 93.25 183 ASP A C 1
ATOM 1502 O O . ASP A 1 183 ? 4.421 10.906 -6.011 1.00 93.25 183 ASP A O 1
ATOM 1506 N N . GLU A 1 184 ? 6.150 12.147 -5.293 1.00 93.62 184 GLU A N 1
ATOM 1507 C CA . GLU A 1 184 ? 6.585 12.560 -6.628 1.00 93.62 184 GLU A CA 1
ATOM 1508 C C . GLU A 1 184 ? 6.966 11.358 -7.505 1.00 93.62 184 GLU A C 1
ATOM 1510 O O . GLU A 1 184 ? 6.481 11.248 -8.628 1.00 93.62 184 GLU A O 1
ATOM 1515 N N . ILE A 1 185 ? 7.768 10.408 -7.007 1.00 93.75 185 ILE A N 1
ATOM 1516 C CA . ILE A 1 185 ? 8.153 9.212 -7.780 1.00 93.75 185 ILE A CA 1
ATOM 1517 C C . ILE A 1 185 ? 6.927 8.363 -8.131 1.00 93.75 185 ILE A C 1
ATOM 1519 O O . ILE A 1 185 ? 6.804 7.912 -9.269 1.00 93.75 185 ILE A O 1
ATOM 1523 N N . CYS A 1 186 ? 6.006 8.150 -7.190 1.00 93.56 186 CYS A N 1
ATOM 1524 C CA . CYS A 1 186 ? 4.783 7.386 -7.440 1.00 93.56 186 CYS A CA 1
ATOM 1525 C C . CYS A 1 186 ? 3.843 8.107 -8.413 1.00 93.56 186 CYS A C 1
ATOM 1527 O O . CYS A 1 186 ? 3.212 7.460 -9.248 1.00 93.56 186 CYS A O 1
ATOM 1529 N N . ASN A 1 187 ? 3.758 9.437 -8.340 1.00 92.31 187 ASN A N 1
ATOM 1530 C CA . ASN A 1 187 ? 2.979 10.237 -9.281 1.00 92.31 187 ASN A CA 1
ATOM 1531 C C . ASN A 1 187 ? 3.589 10.174 -10.686 1.00 92.31 187 ASN A C 1
ATOM 1533 O O . ASN A 1 187 ? 2.879 9.835 -11.627 1.00 92.31 187 ASN A O 1
ATOM 1537 N N . ARG A 1 188 ? 4.912 10.356 -10.827 1.00 91.44 188 ARG A N 1
ATOM 1538 C CA . ARG A 1 188 ? 5.625 10.161 -12.106 1.00 91.44 188 ARG A CA 1
ATOM 1539 C C . ARG A 1 188 ? 5.459 8.744 -12.631 1.00 91.44 188 ARG A C 1
ATOM 1541 O O . ARG A 1 188 ? 5.291 8.557 -13.837 1.00 91.44 188 ARG A O 1
ATOM 1548 N N . TRP A 1 189 ? 5.461 7.751 -11.735 1.00 91.00 189 TRP A N 1
ATOM 1549 C CA . TRP A 1 189 ? 5.139 6.382 -12.105 1.00 91.00 189 TRP A CA 1
ATOM 1550 C C . TRP A 1 189 ? 3.761 6.314 -12.749 1.00 91.00 189 TRP A C 1
ATOM 1552 O O . TRP A 1 189 ? 3.665 5.851 -13.872 1.00 91.00 189 TRP A O 1
ATOM 1562 N N . ARG A 1 190 ? 2.716 6.827 -12.095 1.00 88.75 190 ARG A N 1
ATOM 1563 C CA . ARG A 1 190 ? 1.332 6.772 -12.593 1.00 88.75 190 ARG A CA 1
ATOM 1564 C C . ARG A 1 190 ? 1.082 7.606 -13.856 1.00 88.75 190 ARG A C 1
ATOM 1566 O O . ARG A 1 190 ? 0.319 7.170 -14.710 1.00 88.75 190 ARG A O 1
ATOM 1573 N N . GLU A 1 191 ? 1.698 8.776 -13.977 1.00 87.56 191 GLU A N 1
ATOM 1574 C CA . GLU A 1 191 ? 1.371 9.755 -15.025 1.00 87.56 191 GLU A CA 1
ATOM 1575 C C . GLU A 1 191 ? 2.247 9.630 -16.278 1.00 87.56 191 GLU A C 1
ATOM 1577 O O . GLU A 1 191 ? 1.755 9.788 -17.394 1.00 87.56 191 GLU A O 1
ATOM 1582 N N . GLU A 1 192 ? 3.541 9.340 -16.118 1.00 83.25 192 GLU A N 1
ATOM 1583 C CA . GLU A 1 192 ? 4.517 9.448 -17.214 1.00 83.25 192 GLU A CA 1
ATOM 1584 C C . GLU A 1 192 ? 5.181 8.118 -17.571 1.00 83.25 192 GLU A C 1
ATOM 1586 O O . GLU A 1 192 ? 5.481 7.847 -18.740 1.00 83.25 192 GLU A O 1
ATOM 1591 N N . ILE A 1 193 ? 5.443 7.288 -16.561 1.00 82.50 193 ILE A N 1
ATOM 1592 C CA . ILE A 1 193 ? 6.200 6.045 -16.724 1.00 82.50 193 ILE A CA 1
ATOM 1593 C C . ILE A 1 193 ? 5.266 4.851 -16.929 1.00 82.50 193 ILE A C 1
ATOM 1595 O O . ILE A 1 193 ? 5.662 3.913 -17.625 1.00 82.50 193 ILE A O 1
ATOM 1599 N N . HIS A 1 194 ? 4.058 4.901 -16.354 1.00 77.31 194 HIS A N 1
ATOM 1600 C CA . HIS A 1 194 ? 3.101 3.802 -16.271 1.00 77.31 194 HIS A CA 1
ATOM 1601 C C . HIS A 1 194 ? 2.986 3.092 -17.612 1.00 77.31 194 HIS A C 1
ATOM 1603 O O . HIS A 1 194 ? 2.791 3.699 -18.671 1.00 77.31 194 HIS A O 1
ATOM 1609 N N . LEU A 1 195 ? 3.141 1.776 -17.548 1.00 76.31 195 LEU A N 1
ATOM 1610 C CA . LEU A 1 195 ? 3.033 0.901 -18.699 1.00 76.31 195 LEU A CA 1
ATOM 1611 C C . LEU A 1 195 ? 1.687 0.193 -18.623 1.00 76.31 195 LEU A C 1
ATOM 1613 O O . LEU A 1 195 ? 1.222 -0.141 -17.532 1.00 76.31 195 LEU A O 1
ATOM 1617 N N . ASP A 1 196 ? 1.072 -0.038 -19.779 1.00 70.19 196 ASP A N 1
ATOM 1618 C CA . ASP A 1 196 ? -0.170 -0.802 -19.858 1.00 70.19 196 ASP A CA 1
ATOM 1619 C C . ASP A 1 196 ? 0.015 -2.153 -19.144 1.00 70.19 196 ASP A C 1
ATOM 1621 O O . ASP A 1 196 ? 1.042 -2.819 -19.305 1.00 70.19 196 ASP A O 1
ATOM 1625 N N . ASN A 1 197 ? -0.958 -2.525 -18.304 1.00 76.25 197 ASN A N 1
ATOM 1626 C CA . ASN A 1 197 ? -0.905 -3.726 -17.459 1.00 76.25 197 ASN A CA 1
ATOM 1627 C C . ASN A 1 197 ? 0.375 -3.816 -16.615 1.00 76.25 197 ASN A C 1
ATOM 1629 O O . ASN A 1 197 ? 1.073 -4.831 -16.613 1.00 76.25 197 ASN A O 1
ATOM 1633 N N . SER A 1 198 ? 0.707 -2.726 -15.921 1.00 84.81 198 SER A N 1
ATOM 1634 C CA . SER A 1 198 ? 1.765 -2.728 -14.917 1.00 84.81 198 SER A CA 1
ATOM 1635 C C . SER A 1 198 ? 1.201 -2.845 -13.505 1.00 84.81 198 SER A C 1
ATOM 1637 O O . SER A 1 198 ? 0.159 -2.286 -13.165 1.00 84.81 198 SER A O 1
ATOM 1639 N N . HIS A 1 199 ? 1.924 -3.580 -12.668 1.00 90.62 199 HIS A N 1
ATOM 1640 C CA . HIS A 1 199 ? 1.767 -3.549 -11.223 1.00 90.62 199 HIS A CA 1
ATOM 1641 C C . HIS A 1 199 ? 3.081 -3.096 -10.613 1.00 90.62 199 HIS A C 1
ATOM 1643 O O . HIS A 1 199 ? 4.167 -3.346 -11.148 1.00 90.62 199 HIS A O 1
ATOM 1649 N N . TYR A 1 200 ? 2.967 -2.419 -9.482 1.00 93.25 200 TYR A N 1
ATOM 1650 C CA . TYR A 1 200 ? 4.112 -2.044 -8.689 1.00 93.25 200 TYR A CA 1
ATOM 1651 C C . TYR A 1 200 ? 3.772 -2.146 -7.212 1.00 93.25 200 TYR A C 1
ATOM 1653 O O . TYR A 1 200 ? 2.608 -2.130 -6.816 1.00 93.25 200 TYR A O 1
ATOM 1661 N N . LYS A 1 201 ? 4.816 -2.268 -6.407 1.00 94.69 201 LYS A N 1
ATOM 1662 C CA . LYS A 1 201 ? 4.757 -2.233 -4.954 1.00 94.69 201 LYS A CA 1
ATOM 1663 C C . LYS A 1 201 ? 5.847 -1.308 -4.464 1.00 94.69 201 LYS A C 1
ATOM 1665 O O . LYS A 1 201 ? 6.953 -1.285 -5.007 1.00 94.69 201 LYS A O 1
ATOM 1670 N N . THR A 1 202 ? 5.518 -0.566 -3.424 1.00 94.69 202 THR A N 1
ATOM 1671 C CA . THR A 1 202 ? 6.434 0.360 -2.773 1.00 94.69 202 THR A CA 1
ATOM 1672 C C . THR A 1 202 ? 6.887 -0.190 -1.438 1.00 94.69 202 THR A C 1
ATOM 1674 O O . THR A 1 202 ? 6.065 -0.640 -0.645 1.00 94.69 202 THR A O 1
ATOM 1677 N N . GLU A 1 203 ? 8.170 -0.074 -1.139 1.00 92.25 203 GLU A N 1
ATOM 1678 C CA . GLU A 1 203 ? 8.725 -0.326 0.180 1.00 92.25 203 GLU A CA 1
ATOM 1679 C C . GLU A 1 203 ? 9.580 0.870 0.588 1.00 92.25 203 GLU A C 1
ATOM 1681 O O . GLU A 1 203 ? 10.535 1.232 -0.090 1.00 92.25 203 GLU A O 1
ATOM 1686 N N . LEU A 1 204 ? 9.224 1.514 1.696 1.00 88.88 204 LEU A N 1
ATOM 1687 C CA . LEU A 1 204 ? 10.027 2.580 2.285 1.00 88.88 204 LEU A CA 1
ATOM 1688 C C . LEU A 1 204 ? 10.595 2.068 3.595 1.00 88.88 204 LEU A C 1
ATOM 1690 O O . LEU A 1 204 ? 9.821 1.581 4.393 1.00 88.88 204 LEU A O 1
ATOM 1694 N N . LEU A 1 205 ? 11.885 2.218 3.873 1.00 85.88 205 LEU A N 1
ATOM 1695 C CA . LEU A 1 205 ? 12.571 1.902 5.132 1.00 85.88 205 LEU A CA 1
ATOM 1696 C C . LEU A 1 205 ? 13.252 3.167 5.668 1.00 85.88 205 LEU A C 1
ATOM 1698 O O . LEU A 1 205 ? 13.842 3.918 4.898 1.00 85.88 205 LEU A O 1
ATOM 1702 N N . PHE A 1 206 ? 13.178 3.406 6.978 1.00 82.88 206 PHE A N 1
ATOM 1703 C CA . PHE A 1 206 ? 13.836 4.540 7.637 1.00 82.88 206 PHE A CA 1
ATOM 1704 C C . PHE A 1 206 ? 14.995 4.065 8.518 1.00 82.88 206 PHE A C 1
ATOM 1706 O O . PHE A 1 206 ? 14.962 2.966 9.064 1.00 82.88 206 PHE A O 1
ATOM 1713 N N . SER A 1 207 ? 16.007 4.915 8.664 1.00 79.50 207 SER A N 1
ATOM 1714 C CA . SER A 1 207 ? 17.178 4.730 9.521 1.00 79.50 207 SER A CA 1
ATOM 1715 C C . SER A 1 207 ? 17.674 6.083 10.044 1.00 79.50 207 SER A C 1
ATOM 1717 O O . SER A 1 207 ? 17.336 7.129 9.489 1.00 79.50 207 SER A O 1
ATOM 1719 N N . ASP A 1 208 ? 18.572 6.071 11.030 1.00 74.94 208 ASP A N 1
ATOM 1720 C CA . ASP A 1 208 ? 19.199 7.293 11.564 1.00 74.94 208 ASP A CA 1
ATOM 1721 C C . ASP A 1 208 ? 19.984 8.091 10.509 1.00 74.94 208 ASP A C 1
ATOM 1723 O O . ASP A 1 208 ? 20.225 9.286 10.662 1.00 74.94 208 ASP A O 1
ATOM 1727 N N . LYS A 1 209 ? 20.403 7.433 9.421 1.00 75.62 209 LYS A N 1
ATOM 1728 C CA . LYS A 1 209 ? 21.188 8.040 8.336 1.00 75.62 209 LYS A CA 1
ATOM 1729 C C . LYS A 1 209 ? 20.320 8.490 7.152 1.00 75.62 209 LYS A C 1
ATOM 1731 O O . LYS A 1 209 ? 20.863 8.942 6.143 1.00 75.62 209 LYS A O 1
ATOM 1736 N N . GLY A 1 210 ? 18.997 8.342 7.256 1.00 82.69 210 GLY A N 1
ATOM 1737 C CA . GLY A 1 210 ? 18.016 8.681 6.228 1.00 82.69 210 GLY A CA 1
ATOM 1738 C C . GLY A 1 210 ? 17.141 7.490 5.828 1.00 82.69 210 GLY A C 1
ATOM 1739 O O . GLY A 1 210 ? 16.854 6.634 6.659 1.00 82.69 210 GLY A O 1
ATOM 1740 N N . PHE A 1 211 ? 16.690 7.416 4.577 1.00 86.50 211 PHE A N 1
ATOM 1741 C CA . PHE A 1 211 ? 15.731 6.408 4.131 1.00 86.50 211 PHE A CA 1
ATOM 1742 C C . PHE A 1 211 ? 16.173 5.659 2.874 1.00 86.50 211 PHE A C 1
ATOM 1744 O O . PHE A 1 211 ? 17.009 6.108 2.084 1.00 86.50 211 PHE A O 1
ATOM 1751 N N . TYR A 1 212 ? 15.553 4.499 2.708 1.00 88.69 212 TYR A N 1
ATOM 1752 C CA . TYR A 1 212 ? 15.635 3.655 1.534 1.00 88.69 212 TYR A CA 1
ATOM 1753 C C . TYR A 1 212 ? 14.233 3.477 0.968 1.00 88.69 212 TYR A C 1
ATOM 1755 O O . TYR A 1 212 ? 13.343 3.017 1.677 1.00 88.69 212 TYR A O 1
ATOM 1763 N N . PHE A 1 213 ? 14.029 3.853 -0.289 1.00 92.81 213 PHE A N 1
ATOM 1764 C CA . PHE A 1 213 ? 12.772 3.631 -0.995 1.00 92.81 213 PHE A CA 1
ATOM 1765 C C . PHE A 1 213 ? 13.007 2.719 -2.191 1.00 92.81 213 PHE A C 1
ATOM 1767 O O . PHE A 1 213 ? 13.868 3.005 -3.024 1.00 92.81 213 PHE A O 1
ATOM 1774 N N . GLU A 1 214 ? 12.218 1.658 -2.284 1.00 94.12 214 GLU A N 1
ATOM 1775 C CA . GLU A 1 214 ? 12.174 0.748 -3.416 1.00 94.12 214 GLU A CA 1
ATOM 1776 C C . GLU A 1 214 ? 10.774 0.768 -4.034 1.00 94.12 214 GLU A C 1
ATOM 1778 O O . GLU A 1 214 ? 9.774 0.516 -3.363 1.00 94.12 214 GLU A O 1
ATOM 1783 N N . LEU A 1 215 ? 10.706 1.037 -5.334 1.00 94.56 215 LEU A N 1
ATOM 1784 C CA . LEU A 1 215 ? 9.543 0.729 -6.157 1.00 94.56 215 LEU A CA 1
ATOM 1785 C C . LEU A 1 215 ? 9.909 -0.469 -7.020 1.00 94.56 215 LEU A C 1
ATOM 1787 O O . LEU A 1 215 ? 10.689 -0.337 -7.965 1.00 94.56 215 LEU A O 1
ATOM 1791 N N . THR A 1 216 ? 9.349 -1.628 -6.694 1.00 94.19 216 THR A N 1
ATOM 1792 C CA . THR A 1 216 ? 9.471 -2.838 -7.508 1.00 94.19 216 THR A CA 1
ATOM 1793 C C . THR A 1 216 ? 8.286 -2.903 -8.455 1.00 94.19 216 THR A C 1
ATOM 1795 O O . THR A 1 216 ? 7.158 -2.618 -8.058 1.00 94.19 216 THR A O 1
ATOM 1798 N N . PHE A 1 217 ? 8.531 -3.246 -9.716 1.00 93.31 217 PHE A N 1
ATOM 1799 C CA . PHE A 1 217 ? 7.498 -3.274 -10.743 1.00 93.31 217 PHE A CA 1
ATOM 1800 C C . PHE A 1 217 ? 7.627 -4.480 -11.667 1.00 93.31 217 PHE A C 1
ATOM 1802 O O . PHE A 1 217 ? 8.721 -5.004 -11.907 1.00 93.31 217 PHE A O 1
ATOM 1809 N N . ALA A 1 218 ? 6.490 -4.856 -12.244 1.00 91.75 218 ALA A N 1
ATOM 1810 C CA . ALA A 1 218 ? 6.428 -5.675 -13.438 1.00 91.75 218 ALA A CA 1
ATOM 1811 C C . ALA A 1 218 ? 5.417 -5.091 -14.428 1.00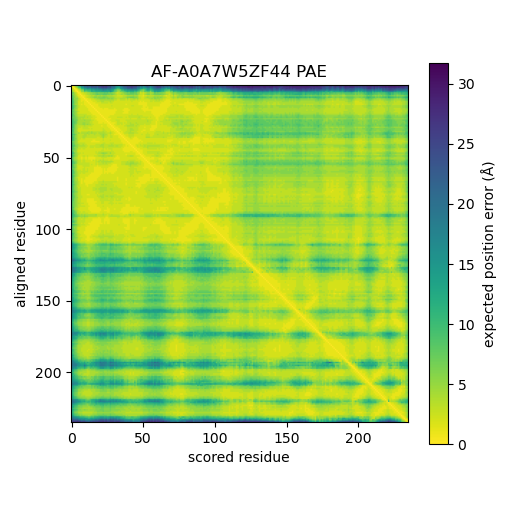 91.75 218 ALA A C 1
ATOM 1813 O O . ALA A 1 218 ? 4.411 -4.497 -14.048 1.00 91.75 218 ALA A O 1
ATOM 1814 N N . THR A 1 219 ? 5.683 -5.282 -15.713 1.00 88.69 219 THR A N 1
ATOM 1815 C CA . THR A 1 219 ? 4.723 -5.057 -16.801 1.00 88.69 219 THR A CA 1
ATOM 1816 C C . THR A 1 219 ? 4.726 -6.289 -17.682 1.00 88.69 219 THR A C 1
ATOM 1818 O O . THR A 1 219 ? 5.778 -6.913 -17.878 1.00 88.69 219 THR A O 1
ATOM 1821 N N . TRP A 1 220 ? 3.557 -6.679 -18.181 1.00 86.56 220 TRP A N 1
ATOM 1822 C CA . TRP A 1 220 ? 3.451 -7.875 -18.997 1.00 86.56 220 TRP A CA 1
ATOM 1823 C C . TRP A 1 220 ? 2.325 -7.801 -20.019 1.00 86.56 220 TRP A C 1
ATOM 1825 O O . TRP A 1 220 ? 1.257 -7.240 -19.800 1.00 86.56 220 TRP A O 1
ATOM 1835 N N . HIS A 1 221 ? 2.596 -8.449 -21.144 1.00 80.19 221 HIS A N 1
ATOM 1836 C CA . HIS A 1 221 ? 1.633 -8.822 -22.169 1.00 80.19 221 HIS A CA 1
ATOM 1837 C C . HIS A 1 221 ? 2.048 -10.202 -22.702 1.00 80.19 221 HIS A C 1
ATOM 1839 O O . HIS A 1 221 ? 2.057 -11.174 -21.956 1.00 80.19 221 HIS A O 1
ATOM 1845 N N . THR A 1 222 ? 2.486 -10.310 -23.958 1.00 82.69 222 THR A N 1
ATOM 1846 C CA . THR A 1 222 ? 3.134 -11.523 -24.497 1.00 82.69 222 THR A CA 1
ATOM 1847 C C . THR A 1 222 ? 4.578 -11.691 -24.012 1.00 82.69 222 THR A C 1
ATOM 1849 O O . THR A 1 222 ? 5.162 -12.767 -24.129 1.00 82.69 222 THR A O 1
ATOM 1852 N N . ARG A 1 223 ? 5.157 -10.622 -23.457 1.00 88.00 223 ARG A N 1
ATOM 1853 C CA . ARG A 1 223 ? 6.484 -10.559 -22.843 1.00 88.00 223 ARG A CA 1
ATOM 1854 C C . ARG A 1 223 ? 6.394 -9.823 -21.519 1.00 88.00 223 ARG A C 1
ATOM 1856 O O . ARG A 1 223 ? 5.445 -9.062 -21.325 1.00 88.00 223 ARG A O 1
ATOM 1863 N N . PHE A 1 224 ? 7.369 -10.029 -20.640 1.00 90.50 224 PHE A N 1
ATOM 1864 C CA . PHE A 1 224 ? 7.416 -9.350 -19.348 1.00 90.50 224 PHE A CA 1
ATOM 1865 C C . PHE A 1 224 ? 8.714 -8.584 -19.123 1.00 90.50 224 PHE A C 1
ATOM 1867 O O . PHE A 1 224 ? 9.779 -8.956 -19.626 1.00 90.50 224 PHE A O 1
ATOM 1874 N N . LEU A 1 225 ? 8.606 -7.498 -18.358 1.00 90.38 225 LEU A N 1
ATOM 1875 C CA . LEU A 1 225 ? 9.722 -6.697 -17.871 1.00 90.38 225 LEU A CA 1
ATOM 1876 C C . LEU A 1 225 ? 9.589 -6.555 -16.369 1.00 90.38 225 LEU A C 1
ATOM 1878 O O . LEU A 1 225 ? 8.503 -6.272 -15.867 1.00 90.38 225 LEU A O 1
ATOM 1882 N N . THR A 1 226 ? 10.712 -6.667 -15.683 1.00 92.12 226 THR A N 1
ATOM 1883 C CA . THR A 1 226 ? 10.797 -6.484 -14.242 1.00 92.12 226 THR A CA 1
ATOM 1884 C C . THR A 1 226 ? 11.856 -5.460 -13.914 1.00 92.12 226 THR A C 1
ATOM 1886 O O . THR A 1 226 ? 12.859 -5.311 -14.626 1.00 92.12 226 THR A O 1
ATOM 1889 N N . GLY A 1 227 ? 11.660 -4.754 -12.813 1.00 92.06 227 GLY A N 1
ATOM 1890 C CA . GLY A 1 227 ? 12.698 -3.865 -12.352 1.00 92.06 227 GLY A CA 1
ATOM 1891 C C . GLY A 1 227 ? 12.395 -3.187 -11.044 1.00 92.06 227 GLY A C 1
ATOM 1892 O O . GLY A 1 227 ? 11.362 -3.422 -10.415 1.00 92.06 227 GLY A O 1
ATOM 1893 N N . ARG A 1 228 ? 13.360 -2.365 -10.639 1.00 93.81 228 ARG A N 1
ATOM 1894 C CA . ARG A 1 228 ? 13.318 -1.624 -9.386 1.00 93.81 228 ARG A CA 1
ATOM 1895 C C . ARG A 1 228 ? 13.827 -0.205 -9.569 1.00 93.81 228 ARG A C 1
ATOM 1897 O O . ARG A 1 228 ? 14.813 0.016 -10.277 1.00 93.81 228 ARG A O 1
ATOM 1904 N N . ILE A 1 229 ? 13.175 0.739 -8.904 1.00 93.44 229 ILE A N 1
ATOM 1905 C CA . ILE A 1 229 ? 13.672 2.099 -8.699 1.00 93.44 229 ILE A CA 1
ATOM 1906 C C . ILE A 1 229 ? 14.075 2.195 -7.235 1.00 93.44 229 ILE A C 1
ATOM 1908 O O . ILE A 1 229 ? 13.240 2.011 -6.356 1.00 93.44 229 ILE A O 1
ATOM 1912 N N . MET A 1 230 ? 15.354 2.453 -6.984 1.00 93.50 230 MET A N 1
ATOM 1913 C CA . MET A 1 230 ? 15.933 2.493 -5.648 1.00 93.50 230 MET A CA 1
ATOM 1914 C C . MET A 1 230 ? 16.429 3.900 -5.351 1.00 93.50 230 MET A C 1
ATOM 1916 O O . MET A 1 230 ? 17.239 4.459 -6.093 1.00 93.50 230 MET A O 1
ATOM 1920 N N . VAL A 1 231 ? 15.976 4.459 -4.238 1.00 90.62 231 VAL A N 1
ATOM 1921 C CA . VAL A 1 231 ? 16.488 5.710 -3.686 1.00 90.62 231 VAL A CA 1
ATOM 1922 C C . VAL A 1 231 ? 17.185 5.384 -2.381 1.00 90.62 231 VAL A C 1
ATOM 1924 O O . VAL A 1 231 ? 16.580 4.797 -1.487 1.00 90.62 231 VAL A O 1
ATOM 1927 N N . ASN A 1 232 ? 18.447 5.787 -2.262 1.00 83.81 232 ASN A N 1
ATOM 1928 C CA . ASN A 1 232 ? 19.187 5.672 -1.015 1.00 83.81 232 ASN A CA 1
ATOM 1929 C C . ASN A 1 232 ? 19.730 7.043 -0.603 1.00 83.81 232 ASN A C 1
ATOM 1931 O O . ASN A 1 232 ? 20.458 7.688 -1.364 1.00 83.81 232 ASN A O 1
ATOM 1935 N N . THR A 1 233 ? 19.381 7.485 0.604 1.00 76.62 233 THR A N 1
ATOM 1936 C CA . THR A 1 233 ? 19.907 8.732 1.177 1.00 76.62 233 THR A CA 1
ATOM 1937 C C . THR A 1 233 ? 21.053 8.490 2.162 1.00 76.62 233 THR A C 1
ATOM 1939 O O . THR A 1 233 ? 21.773 9.432 2.505 1.00 76.62 233 THR A O 1
ATOM 1942 N N . THR A 1 234 ? 21.264 7.237 2.577 1.00 64.44 234 THR A N 1
ATOM 1943 C CA . THR A 1 234 ? 22.405 6.812 3.392 1.00 64.44 234 THR A CA 1
ATOM 1944 C C . THR A 1 234 ? 23.660 6.737 2.513 1.00 64.44 234 THR A C 1
ATOM 1946 O O . THR A 1 234 ? 23.647 6.168 1.423 1.00 64.44 234 THR A O 1
ATOM 1949 N N . SER A 1 235 ? 24.721 7.433 2.938 1.00 55.12 235 SER A N 1
ATOM 1950 C CA . SER A 1 235 ? 26.053 7.431 2.305 1.00 55.12 235 SER A CA 1
ATOM 1951 C C . SER A 1 235 ? 26.671 6.043 2.250 1.00 55.12 235 SER A C 1
ATOM 1953 O O . SER A 1 235 ? 26.630 5.392 3.322 1.00 55.12 235 SER A O 1
#

pLDDT: mean 90.8, std 8.15, range [41.62, 98.69]

InterPro domains:
  IPR004160 Translation elongation factor EFTu/EF1A, C-terminal [PF03143] (12-103)
  IPR009001 Translation elongation factor EF1A/initiation factor IF2gamma, C-terminal [SSF50465] (12-109)

Foldseek 3Di:
DDDDFDDDDQFFFKKKKQFADVVRVADPDKDAQQDFFFKFDPHDTFTWGKHFDPDGIGGHRDMTMITTDTPQVLQQFQPDDFQDKIFGHDVPTTGMIMTTHDGRHPRNHHDDLVVVVVPDDPQAAADDDVVCVVLVVQLVVLVVVDPQFPDWDWDADNVDQSAGIEIETDGPDLPDDPSVVSVSSVVSCVPGNPDVQKHWHWDWAADPQGIKIKIWMWHDDSYIHTHIYIYDSHD

Solvent-accessible surface area (backbone atoms only — not comparable to full-atom values): 12741 Å² total; per-residue (Å²): 134,83,77,80,80,69,78,79,90,70,54,37,35,32,30,44,32,40,27,29,27,52,92,74,59,28,34,86,65,66,47,48,50,60,40,70,41,24,44,29,49,98,94,40,76,36,64,26,45,30,34,50,76,78,50,74,66,46,50,50,72,36,72,47,40,33,36,32,30,64,76,62,58,70,63,42,24,14,68,40,54,76,64,43,69,38,34,32,20,62,85,91,41,59,32,26,46,31,30,30,68,41,74,66,39,76,64,30,41,56,52,54,72,66,61,53,59,73,69,54,58,93,84,53,42,70,61,53,73,71,60,45,51,58,54,50,50,38,46,50,52,48,50,68,70,38,81,56,48,65,45,76,47,80,49,78,32,89,90,35,77,85,45,28,34,37,37,40,38,36,55,65,56,69,83,59,62,65,68,64,54,49,47,50,53,53,46,32,36,66,75,63,42,59,52,79,69,51,51,51,25,38,48,76,47,81,54,100,64,38,42,40,37,38,41,39,38,41,33,51,75,77,35,36,49,27,27,37,40,38,37,52,44,54,131

Secondary structure (DSSP, 8-state):
-PPPPP--SS--EEEEEEEPBGGGTSBSS-EETTB--EEEETTEEEE--EEESS-SEE-TT-EEEEEE--SSGGGGTT-B-TT-EEEEEETTEEEEEEEEEEE-SGGGB---HHHHHHTS-TT-EE--HHHHHHHHHHHHHHHHTSTTEEEEEEEE-TT-TT-SEEEEEEES-TT--HHHHHHHHHHHIIIII--TTEEEEEEEEEETTEEEEEEEEEEESSEEEEEEEEEE---

Nearest PDB structures (foldseek):
  5mi9-assembly2_B  TM=9.107E-01  e=4.228E-08  Escherichia coli HS
  5mi9-assembly1_A  TM=9.084E-01  e=3.999E-08  Escherichia coli HS
  6mij-assembly1_A  TM=8.929E-01  e=6.240E-08  Acinetobacter baumannii ATCC 19606 = CIP 70.34 = JCM 6841
  4q7j-assembly1_B  TM=8.954E-01  e=8.712E-08  Escherichia coli K-12
  5opd-assembly2_B  TM=9.118E-01  e=9.211E-08  Escherichia coli HS

Radius of gyration: 20.63 Å; Cα contacts (8 Å, |Δi|>4): 504; chains: 1; bounding box: 51×45×60 Å

Sequence (235 aa):
MTEAPFQLYNPELEGEVYYLTEQEGGRRNPITSGYRGQFYYNGRDWDAPQILIDKEICYPGEAAKIRLQMLSPNFHVGQFYVGQGFEIREGTTTVGRGKITQILRDDFKYWDFDTFFKNLQPEQKPFDFQDIKKISTKIHHGLTSIQQISKLIFTKSLSNPYQMLTFECKLRDKGCQAQALVDEICNRWREEIHLDNSHYKTELLFSDKGFYFELTFATWHTRFLTGRIMVNTTS

Mean predicted aligned error: 5.23 Å

Organism: NCBI:txid370973